Protein AF-A0A6M1YKE7-F1 (afdb_monomer_lite)

Radius of gyration: 36.17 Å; chains: 1; bounding box: 108×50×126 Å

pLDDT: mean 71.62, std 18.57, range [27.73, 94.06]

Foldseek 3Di:
DVVVVVVVVVVVVVVVVVVVVVVVVCVVVVPPDPPPPPDDDDDDDDDDDDDDDDPPPPCPPQPPPPQDPVLVVVQKAKAWLDFDPPDPDPDTWIWIDGNPDPDIDIADAPDKWAWDADPVRGIDTDPDHDQWIWGWDDPDPFKIKIKIWGQCVVGDPDDDTDIDIDIDGHHYAADPPCLVVDLQSVQVQPKAKAQWPPVCVVVVDVPNDDTFTWIQGPNDTDTHDAFFKWWCDPSDTDGDDPPDDRLQTKMKHFHDDDVFWTKIWIAGNVSHIHIHIHTHPPPPPPPPVVVVVVVVVPDPDDD

Structure (mmCIF, N/CA/C/O backbone):
data_AF-A0A6M1YKE7-F1
#
_entry.id   AF-A0A6M1YKE7-F1
#
loop_
_atom_site.group_PDB
_atom_site.id
_atom_site.type_symbol
_atom_site.label_atom_id
_atom_site.label_alt_id
_atom_site.label_comp_id
_atom_site.label_asym_id
_atom_site.label_entity_id
_atom_site.label_seq_id
_atom_site.pdbx_PDB_ins_code
_atom_site.Cartn_x
_atom_site.Cartn_y
_atom_site.Cartn_z
_atom_site.occupancy
_atom_site.B_iso_or_equiv
_atom_site.auth_seq_id
_atom_site.auth_comp_id
_atom_site.auth_asym_id
_atom_site.auth_atom_id
_atom_site.pdbx_PDB_model_num
ATOM 1 N N . MET A 1 1 ? 64.152 24.573 6.117 1.00 56.69 1 MET A N 1
ATOM 2 C CA . MET A 1 1 ? 63.820 25.356 4.898 1.00 56.69 1 MET A CA 1
ATOM 3 C C . MET A 1 1 ? 64.249 24.721 3.563 1.00 56.69 1 MET A C 1
ATOM 5 O O . MET A 1 1 ? 63.628 25.035 2.557 1.00 56.69 1 MET A O 1
ATOM 9 N N . ILE A 1 2 ? 65.270 23.847 3.495 1.00 55.25 2 ILE A N 1
ATOM 10 C CA . ILE A 1 2 ? 65.714 23.224 2.219 1.00 55.25 2 ILE A CA 1
ATOM 11 C C . ILE A 1 2 ? 64.831 22.024 1.804 1.00 55.25 2 ILE A C 1
ATOM 13 O O . ILE A 1 2 ? 64.591 21.825 0.616 1.00 55.25 2 ILE A O 1
ATOM 17 N N . GLN A 1 3 ? 64.275 21.273 2.764 1.00 60.84 3 GLN A N 1
ATOM 18 C CA . GLN A 1 3 ? 63.454 20.082 2.492 1.00 60.84 3 GLN A CA 1
ATOM 19 C C . GLN A 1 3 ? 62.072 20.385 1.881 1.00 60.84 3 GLN A C 1
ATOM 21 O O . GLN A 1 3 ? 61.670 19.690 0.954 1.00 60.84 3 GLN A O 1
ATOM 26 N N . GLU A 1 4 ? 61.375 21.448 2.300 1.00 63.03 4 GLU A N 1
ATOM 27 C CA . GLU A 1 4 ? 60.059 21.810 1.731 1.00 63.03 4 GLU A CA 1
ATOM 28 C C . GLU A 1 4 ? 60.146 22.253 0.265 1.00 63.03 4 GLU A C 1
ATOM 30 O O . GLU A 1 4 ? 59.295 21.903 -0.549 1.00 63.03 4 GLU A O 1
ATOM 35 N N . LYS A 1 5 ? 61.214 22.970 -0.115 1.00 69.06 5 LYS A N 1
ATOM 36 C CA . LYS A 1 5 ? 61.441 23.357 -1.518 1.00 69.06 5 LYS A CA 1
ATOM 37 C C . LYS A 1 5 ? 61.732 22.150 -2.409 1.00 69.06 5 LYS A C 1
ATOM 39 O O . LYS A 1 5 ? 61.364 22.165 -3.582 1.00 69.06 5 LYS A O 1
ATOM 44 N N . LEU A 1 6 ? 62.390 21.122 -1.869 1.00 73.62 6 LEU A N 1
ATOM 45 C CA . LEU A 1 6 ? 62.648 19.881 -2.594 1.00 73.62 6 LEU A CA 1
ATOM 46 C C . LEU A 1 6 ? 61.356 19.068 -2.761 1.00 73.62 6 LEU A C 1
ATOM 48 O O . LEU A 1 6 ? 61.072 18.595 -3.858 1.00 73.62 6 LEU A O 1
ATOM 52 N N . LEU A 1 7 ? 60.542 18.987 -1.703 1.00 75.19 7 LEU A N 1
ATOM 53 C CA . LEU A 1 7 ? 59.265 18.275 -1.710 1.00 75.19 7 LEU A CA 1
ATOM 54 C C . LEU A 1 7 ? 58.262 18.909 -2.684 1.00 75.19 7 LEU A C 1
ATOM 56 O O . LEU A 1 7 ? 57.664 18.199 -3.487 1.00 75.19 7 LEU A O 1
ATOM 60 N N . ASN A 1 8 ? 58.162 20.243 -2.703 1.00 78.19 8 ASN A N 1
ATOM 61 C CA . ASN A 1 8 ? 57.318 20.946 -3.671 1.00 78.19 8 ASN A CA 1
ATOM 62 C C . ASN A 1 8 ? 57.793 20.740 -5.111 1.00 78.19 8 ASN A C 1
ATOM 64 O O . ASN A 1 8 ? 56.965 20.577 -5.999 1.00 78.19 8 ASN A O 1
ATOM 68 N N . LYS A 1 9 ? 59.108 20.689 -5.366 1.00 82.50 9 LYS A N 1
ATOM 69 C CA . LYS A 1 9 ? 59.612 20.363 -6.709 1.00 82.50 9 LYS A CA 1
ATOM 70 C C . LYS A 1 9 ? 59.211 18.950 -7.126 1.00 82.50 9 LYS A C 1
ATOM 72 O O . LYS A 1 9 ? 58.693 18.785 -8.224 1.00 82.50 9 LYS A O 1
ATOM 77 N N . ILE A 1 10 ? 59.400 17.959 -6.254 1.00 83.25 10 ILE A N 1
ATOM 78 C CA . ILE A 1 10 ? 59.019 16.562 -6.522 1.00 83.25 10 ILE A CA 1
ATOM 79 C C . ILE A 1 10 ? 57.515 16.456 -6.794 1.00 83.25 10 ILE A C 1
ATOM 81 O O . ILE A 1 10 ? 57.115 15.811 -7.761 1.00 83.25 10 ILE A O 1
ATOM 85 N N . PHE A 1 11 ? 56.689 17.139 -6.001 1.00 83.50 11 PHE A N 1
ATOM 86 C CA . PHE A 1 11 ? 55.239 17.136 -6.175 1.00 83.50 11 PHE A CA 1
ATOM 87 C C . PHE A 1 11 ? 54.809 17.788 -7.497 1.00 83.50 11 PHE A C 1
ATOM 89 O O . PHE A 1 11 ? 53.976 17.239 -8.217 1.00 83.50 11 PHE A O 1
ATOM 96 N N . THR A 1 12 ? 55.441 18.899 -7.887 1.00 84.75 12 THR A N 1
ATOM 97 C CA . THR A 1 12 ? 55.195 19.536 -9.189 1.00 84.75 12 THR A CA 1
ATOM 98 C C . THR A 1 12 ? 55.599 18.629 -10.352 1.00 84.75 12 THR A C 1
ATOM 100 O O . THR A 1 12 ? 54.848 18.516 -11.319 1.00 84.75 12 THR A O 1
ATOM 103 N N . TYR A 1 13 ? 56.740 17.934 -10.264 1.00 88.31 13 TYR A N 1
ATOM 104 C CA . TYR A 1 13 ? 57.141 16.961 -11.288 1.00 88.31 13 TYR A CA 1
ATOM 105 C C . TYR A 1 13 ? 56.189 15.764 -11.357 1.00 88.31 13 TYR A C 1
ATOM 107 O O . TYR A 1 13 ? 55.910 15.278 -12.450 1.00 88.31 13 TYR A O 1
ATOM 115 N N . PHE A 1 14 ? 55.651 15.319 -10.220 1.00 86.38 14 PHE A N 1
ATOM 116 C CA . PHE A 1 14 ? 54.677 14.232 -10.167 1.00 86.38 14 PHE A CA 1
ATOM 117 C C . PHE A 1 14 ? 53.348 14.613 -10.835 1.00 86.38 14 PHE A C 1
ATOM 119 O O . PHE A 1 14 ? 52.818 13.842 -11.635 1.00 86.38 14 PHE A O 1
ATOM 126 N N . ILE A 1 15 ? 52.842 15.825 -10.582 1.00 87.44 15 ILE A N 1
ATOM 127 C CA . ILE A 1 15 ? 51.645 16.342 -11.263 1.00 87.44 15 ILE A CA 1
ATOM 128 C C . ILE A 1 15 ? 51.901 16.475 -12.767 1.00 87.44 15 ILE A C 1
ATOM 130 O O . ILE A 1 15 ? 51.069 16.057 -13.571 1.00 87.44 15 ILE A O 1
ATOM 134 N N . LEU A 1 16 ? 53.060 17.011 -13.160 1.00 89.38 16 LEU A N 1
ATOM 135 C CA . LEU A 1 16 ? 53.417 17.160 -14.570 1.00 89.38 16 LEU A CA 1
ATOM 136 C C . LEU A 1 16 ? 53.479 15.797 -15.278 1.00 89.38 16 LEU A C 1
ATOM 138 O O . LEU A 1 16 ? 52.946 15.649 -16.375 1.00 89.38 16 LEU A O 1
ATOM 142 N N . LEU A 1 17 ? 54.065 14.787 -14.628 1.00 89.00 17 LEU A N 1
ATOM 143 C CA . LEU A 1 17 ? 54.113 13.414 -15.131 1.00 89.00 17 LEU A CA 1
ATOM 144 C C . LEU A 1 17 ? 52.702 12.844 -15.334 1.00 89.00 17 LEU A C 1
ATOM 146 O O . LEU A 1 17 ? 52.436 12.248 -16.374 1.00 89.00 17 LEU A O 1
ATOM 150 N N . LEU A 1 18 ? 51.794 13.059 -14.378 1.00 86.44 18 LEU A N 1
ATOM 151 C CA . LEU A 1 18 ? 50.400 12.609 -14.454 1.00 86.44 18 LEU A CA 1
ATOM 152 C C . LEU A 1 18 ? 49.640 13.248 -15.621 1.00 86.44 18 LEU A C 1
ATOM 154 O O . LEU A 1 18 ? 48.911 12.552 -16.326 1.00 86.44 18 LEU A O 1
ATOM 158 N N . VAL A 1 19 ? 49.839 14.548 -15.855 1.00 86.94 19 VAL A N 1
ATOM 159 C CA . VAL A 1 19 ? 49.230 15.270 -16.986 1.00 86.94 19 VAL A CA 1
ATOM 160 C C . VAL A 1 19 ? 49.791 14.778 -18.322 1.00 86.94 19 VAL A C 1
ATOM 162 O O . VAL A 1 19 ? 49.044 14.600 -19.282 1.00 86.94 19 VAL A O 1
ATOM 165 N N . VAL A 1 20 ? 51.095 14.505 -18.394 1.00 86.88 20 VAL A N 1
ATOM 166 C CA . VAL A 1 20 ? 51.706 13.944 -19.607 1.00 86.88 20 VAL A CA 1
ATOM 167 C C . VAL A 1 20 ? 51.197 12.525 -19.861 1.00 86.88 20 VAL A C 1
ATOM 169 O O . VAL A 1 20 ? 50.850 12.209 -20.997 1.00 86.88 20 VAL A O 1
ATOM 172 N N . LEU A 1 21 ? 51.088 11.686 -18.825 1.00 85.06 21 LEU A N 1
ATOM 173 C CA . LEU A 1 21 ? 50.558 10.327 -18.958 1.00 85.06 21 LEU A CA 1
ATOM 174 C C . LEU A 1 21 ? 49.096 10.331 -19.417 1.00 85.06 21 LEU A C 1
ATOM 176 O O . LEU A 1 21 ? 48.738 9.551 -20.298 1.00 85.06 21 LEU A O 1
ATOM 180 N N . SER A 1 22 ? 48.258 11.210 -18.859 1.00 79.25 22 SER A N 1
ATOM 181 C CA . SER A 1 22 ? 46.846 11.299 -19.244 1.00 79.25 22 SER A CA 1
ATOM 182 C C . SER A 1 22 ? 46.679 11.781 -20.687 1.00 79.25 22 SER A C 1
ATOM 184 O O . SER A 1 22 ? 45.868 11.216 -21.423 1.00 79.25 22 SER A O 1
ATOM 186 N N . ALA A 1 23 ? 47.502 12.734 -21.137 1.00 79.19 23 ALA A N 1
ATOM 187 C CA . ALA A 1 23 ? 47.535 13.173 -22.530 1.00 79.19 23 ALA A CA 1
ATOM 188 C C . ALA A 1 23 ? 47.992 12.053 -23.483 1.00 79.19 23 ALA A C 1
ATOM 190 O O . ALA A 1 23 ? 47.435 11.900 -24.570 1.00 79.19 23 ALA A O 1
ATOM 191 N N . LEU A 1 24 ? 48.965 11.233 -23.071 1.00 82.44 24 LEU A N 1
ATOM 192 C CA . LEU A 1 24 ? 49.461 10.098 -23.856 1.00 82.44 24 LEU A CA 1
ATOM 193 C C . LEU A 1 24 ? 48.407 8.991 -23.979 1.00 82.44 24 LEU A C 1
ATOM 195 O O . LEU A 1 24 ? 48.185 8.474 -25.074 1.00 82.44 24 LEU A O 1
ATOM 199 N N . ILE A 1 25 ? 47.709 8.681 -22.883 1.00 78.81 25 ILE A N 1
ATOM 200 C CA . ILE A 1 25 ? 46.577 7.745 -22.868 1.00 78.81 25 ILE A CA 1
ATOM 201 C C . ILE A 1 25 ? 45.465 8.272 -23.780 1.00 78.81 25 ILE A C 1
ATOM 203 O O . ILE A 1 25 ? 44.997 7.538 -24.649 1.00 78.81 25 ILE A O 1
ATOM 207 N N . PHE A 1 26 ? 45.102 9.553 -23.670 1.00 75.75 26 PHE A N 1
ATOM 208 C CA . PHE A 1 26 ? 44.121 10.163 -24.566 1.00 75.75 26 PHE A CA 1
ATOM 209 C C . PHE A 1 26 ? 44.550 10.046 -26.033 1.00 75.75 26 PHE A C 1
ATOM 211 O O . PHE A 1 26 ? 43.743 9.652 -26.861 1.00 75.75 26 PHE A O 1
ATOM 218 N N . PHE A 1 27 ? 45.820 10.279 -26.372 1.00 72.62 27 PHE A N 1
ATOM 219 C CA . PHE A 1 27 ? 46.295 10.174 -27.758 1.00 72.62 27 PHE A CA 1
ATOM 220 C C . PHE A 1 27 ? 46.315 8.734 -28.298 1.00 72.62 27 PHE A C 1
ATOM 222 O O . PHE A 1 27 ? 46.117 8.520 -29.495 1.00 72.62 27 PHE A O 1
ATOM 229 N N . ILE A 1 28 ? 46.548 7.740 -27.437 1.00 71.19 28 ILE A N 1
ATOM 230 C CA . ILE A 1 28 ? 46.497 6.319 -27.810 1.00 71.19 28 ILE A CA 1
ATOM 231 C C . ILE A 1 28 ? 45.046 5.884 -28.055 1.00 71.19 28 ILE A C 1
ATOM 233 O O . ILE A 1 28 ? 44.773 5.240 -29.068 1.00 71.19 28 ILE A O 1
ATOM 237 N N . PHE A 1 29 ? 44.118 6.269 -27.176 1.00 62.38 29 PHE A N 1
ATOM 238 C CA . PHE A 1 29 ? 42.711 5.860 -27.261 1.00 62.38 29 PHE A CA 1
ATOM 239 C C . PHE A 1 29 ? 41.853 6.742 -28.181 1.00 62.38 29 PHE A C 1
ATOM 241 O O . PHE A 1 29 ? 40.817 6.287 -28.656 1.00 62.38 29 PHE A O 1
ATOM 248 N N . ALA A 1 30 ? 42.285 7.969 -28.487 1.00 58.78 30 ALA A N 1
ATOM 249 C CA . ALA A 1 30 ? 41.604 8.874 -29.415 1.00 58.78 30 ALA A CA 1
ATOM 250 C C . ALA A 1 30 ? 42.042 8.693 -30.876 1.00 58.78 30 ALA A C 1
ATOM 252 O O . ALA A 1 30 ? 41.572 9.429 -31.745 1.00 58.78 30 ALA A O 1
ATOM 253 N N . ARG A 1 31 ? 42.927 7.732 -31.193 1.00 51.66 31 ARG A N 1
ATOM 254 C CA . ARG A 1 31 ? 43.189 7.402 -32.599 1.00 51.66 31 ARG A CA 1
ATOM 255 C C . ARG A 1 31 ? 41.914 6.813 -33.208 1.00 51.66 31 ARG A C 1
ATOM 257 O O . ARG A 1 31 ? 41.490 5.744 -32.769 1.00 51.66 31 ARG A O 1
ATOM 264 N N . PRO A 1 32 ? 41.322 7.446 -34.238 1.00 46.56 32 PRO A N 1
ATOM 265 C CA . PRO A 1 32 ? 40.222 6.835 -34.959 1.00 46.56 32 PRO A CA 1
ATOM 266 C C . PRO A 1 32 ? 40.734 5.526 -35.557 1.00 46.56 32 PRO A C 1
ATOM 268 O O . PRO A 1 32 ? 41.771 5.502 -36.232 1.00 46.56 32 PRO A O 1
ATOM 271 N N . ALA A 1 33 ? 40.028 4.430 -35.281 1.00 45.03 33 ALA A N 1
ATOM 272 C CA . ALA A 1 33 ? 40.237 3.182 -35.991 1.00 45.03 33 ALA A CA 1
ATOM 273 C C . ALA A 1 33 ? 40.209 3.507 -37.489 1.00 45.03 33 ALA A C 1
ATOM 275 O O . ALA A 1 33 ? 39.224 4.047 -37.994 1.00 45.03 33 ALA A O 1
ATOM 276 N N . LYS A 1 34 ? 41.329 3.262 -38.180 1.00 37.97 34 LYS A N 1
ATOM 277 C CA . LYS A 1 34 ? 41.426 3.420 -39.630 1.00 37.97 34 LYS A CA 1
ATOM 278 C C . LYS A 1 34 ? 40.285 2.617 -40.250 1.00 37.97 34 LYS A C 1
ATOM 280 O O . LYS A 1 34 ? 40.348 1.391 -40.278 1.00 37.97 34 LYS A O 1
ATOM 285 N N . LEU A 1 35 ? 39.263 3.305 -40.754 1.00 37.72 35 LEU A N 1
ATOM 286 C CA . LEU A 1 35 ? 38.381 2.747 -41.766 1.00 37.72 35 LEU A CA 1
ATOM 287 C C . LEU A 1 35 ? 39.290 2.374 -42.931 1.00 37.72 35 LEU A C 1
ATOM 289 O O . LEU A 1 35 ? 39.840 3.240 -43.611 1.00 37.72 35 LEU A O 1
ATOM 293 N N . VAL A 1 36 ? 39.515 1.073 -43.089 1.00 31.75 36 VAL A N 1
ATOM 294 C CA . VAL A 1 36 ? 40.125 0.506 -44.283 1.00 31.75 36 VAL A CA 1
ATOM 295 C C . VAL A 1 36 ? 39.219 0.916 -45.435 1.00 31.75 36 VAL A C 1
ATOM 297 O O . VAL A 1 36 ? 38.118 0.391 -45.597 1.00 31.75 36 VAL A O 1
ATOM 300 N N . SER A 1 37 ? 39.654 1.910 -46.202 1.00 32.38 37 SER A N 1
ATOM 301 C CA . SER A 1 37 ? 39.082 2.206 -47.500 1.00 32.38 37 SER A CA 1
ATOM 302 C C . SER A 1 37 ? 39.336 0.988 -48.382 1.00 32.38 37 SER A C 1
ATOM 304 O O . SER A 1 37 ? 40.444 0.762 -48.864 1.00 32.38 37 SER A O 1
ATOM 306 N N . ALA A 1 38 ? 38.307 0.161 -48.558 1.00 29.84 38 ALA A N 1
ATOM 307 C CA . ALA A 1 38 ? 38.307 -0.848 -49.600 1.00 29.84 38 ALA A CA 1
ATOM 308 C C . ALA A 1 38 ? 38.370 -0.115 -50.947 1.00 29.84 38 ALA A C 1
ATOM 310 O O . ALA A 1 38 ? 37.441 0.588 -51.349 1.00 29.84 38 ALA A O 1
ATOM 311 N N . SER A 1 39 ? 39.518 -0.227 -51.602 1.00 29.47 39 SER A N 1
ATOM 312 C CA . SER A 1 39 ? 39.754 0.225 -52.961 1.00 29.47 39 SER A CA 1
ATOM 313 C C . SER A 1 39 ? 38.856 -0.550 -53.927 1.00 29.47 39 SER A C 1
ATOM 315 O O . SER A 1 39 ? 38.834 -1.779 -53.946 1.00 29.47 39 SER A O 1
ATOM 317 N N . TYR A 1 40 ? 38.117 0.175 -54.766 1.00 29.30 40 TYR A N 1
ATOM 318 C CA . TYR A 1 40 ? 37.448 -0.416 -55.919 1.00 29.30 40 TYR A CA 1
ATOM 319 C C . TYR A 1 40 ? 38.506 -0.801 -56.956 1.00 29.30 40 TYR A C 1
ATOM 321 O O . TYR A 1 40 ? 39.077 0.059 -57.627 1.00 29.30 40 TYR A O 1
ATOM 329 N N . ILE A 1 41 ? 38.758 -2.102 -57.100 1.00 30.19 41 ILE A N 1
ATOM 330 C CA . ILE A 1 41 ? 39.458 -2.656 -58.259 1.00 30.19 41 ILE A CA 1
ATOM 331 C C . ILE A 1 41 ? 38.416 -2.923 -59.350 1.00 30.19 41 ILE A C 1
ATOM 333 O O . ILE A 1 41 ? 37.391 -3.566 -59.123 1.00 30.19 41 ILE A O 1
ATOM 337 N N . LYS A 1 42 ? 38.684 -2.373 -60.539 1.00 32.53 42 LYS A N 1
ATOM 338 C CA . LYS A 1 42 ? 37.900 -2.538 -61.767 1.00 32.53 42 LYS A CA 1
ATOM 339 C C . LYS A 1 42 ? 37.671 -4.016 -62.101 1.00 32.53 42 LYS A C 1
ATOM 341 O O . LYS A 1 42 ? 38.600 -4.817 -62.077 1.00 32.53 42 LYS A O 1
ATOM 346 N N . ARG A 1 43 ? 36.435 -4.319 -62.514 1.00 32.09 43 ARG A N 1
ATOM 347 C CA . ARG A 1 43 ? 36.035 -5.546 -63.220 1.00 32.09 43 ARG A CA 1
ATOM 348 C C . ARG A 1 43 ? 36.965 -5.816 -64.410 1.00 32.09 43 ARG A C 1
ATOM 350 O O . ARG A 1 43 ? 37.047 -4.994 -65.319 1.00 32.09 43 ARG A O 1
ATOM 357 N N . GLY A 1 44 ? 37.575 -6.995 -64.400 1.00 31.23 44 GLY A N 1
ATOM 358 C CA . GLY A 1 44 ? 38.099 -7.726 -65.551 1.00 31.23 44 GLY A CA 1
ATOM 359 C C . GLY A 1 44 ? 37.553 -9.157 -65.490 1.00 31.23 44 GLY A C 1
ATOM 360 O O . GLY A 1 44 ? 37.186 -9.639 -64.423 1.00 31.23 44 GLY A O 1
ATOM 361 N N . GLU A 1 45 ? 37.389 -9.775 -66.647 1.00 31.75 45 GLU A N 1
ATOM 362 C CA . GLU A 1 45 ? 36.415 -10.822 -66.962 1.00 31.75 45 GLU A CA 1
ATOM 363 C C . GLU A 1 45 ? 36.677 -12.238 -66.403 1.00 31.75 45 GLU A C 1
ATOM 365 O O . GLU A 1 45 ? 37.808 -12.649 -66.177 1.00 31.75 45 GLU A O 1
ATOM 370 N N . LYS A 1 46 ? 35.562 -12.983 -66.289 1.00 34.97 46 LYS A N 1
ATOM 371 C CA . LYS A 1 46 ? 35.346 -14.442 -66.425 1.00 34.97 46 LYS A CA 1
ATOM 372 C C . LYS A 1 46 ? 36.357 -15.435 -65.820 1.00 34.97 46 LYS A C 1
ATOM 374 O O . LYS A 1 46 ? 37.416 -15.692 -66.381 1.00 34.97 46 LYS A O 1
ATOM 379 N N . LYS A 1 47 ? 35.842 -16.242 -64.883 1.00 27.73 47 LYS A N 1
ATOM 380 C CA . LYS A 1 47 ? 35.728 -17.707 -65.049 1.00 27.73 47 LYS A CA 1
ATOM 381 C C . LYS A 1 47 ? 34.651 -18.267 -64.117 1.00 27.73 47 LYS A C 1
ATOM 383 O O . LYS A 1 47 ? 34.682 -18.021 -62.917 1.00 27.73 47 LYS A O 1
ATOM 388 N N . GLU A 1 48 ? 33.700 -18.995 -64.698 1.00 34.94 48 GLU A N 1
ATOM 389 C CA . GLU A 1 48 ? 32.775 -19.865 -63.976 1.00 34.94 48 GLU A CA 1
ATOM 390 C C . GLU A 1 48 ? 33.567 -20.942 -63.234 1.00 34.94 48 GLU A C 1
ATOM 392 O O . GLU A 1 48 ? 34.307 -21.711 -63.845 1.00 34.94 48 GLU A O 1
ATOM 397 N N . VAL A 1 49 ? 33.371 -21.013 -61.921 1.00 28.69 49 VAL A N 1
ATOM 398 C CA . VAL A 1 49 ? 33.467 -22.262 -61.174 1.00 28.69 49 VAL A CA 1
ATOM 399 C C . VAL A 1 49 ? 32.220 -22.315 -60.307 1.00 28.69 49 VAL A C 1
ATOM 401 O O . VAL A 1 49 ? 32.036 -21.508 -59.397 1.00 28.69 49 VAL A O 1
ATOM 404 N N . SER A 1 50 ? 31.334 -23.237 -60.660 1.00 38.72 50 SER A N 1
ATOM 405 C CA . SER A 1 50 ? 30.167 -23.620 -59.883 1.00 38.72 50 SER A CA 1
ATOM 406 C C . SER A 1 50 ? 30.606 -24.123 -58.508 1.00 38.72 50 SER A C 1
ATOM 408 O O . SER A 1 50 ? 31.149 -25.220 -58.385 1.00 38.72 50 SER A O 1
ATOM 410 N N . LEU A 1 51 ? 30.340 -23.329 -57.479 1.00 29.67 51 LEU A N 1
ATOM 411 C CA . LEU A 1 51 ? 30.166 -23.801 -56.110 1.00 29.67 51 LEU A CA 1
ATOM 412 C C . LEU A 1 51 ? 28.784 -23.336 -55.667 1.00 29.67 51 LEU A C 1
ATOM 414 O O . LEU A 1 51 ? 28.601 -22.377 -54.924 1.00 29.67 51 LEU A O 1
ATOM 418 N N . ASP A 1 52 ? 27.800 -24.027 -56.235 1.00 35.56 52 ASP A N 1
ATOM 419 C CA . ASP A 1 52 ? 26.556 -24.298 -55.538 1.00 35.56 52 ASP A CA 1
ATOM 420 C C . ASP A 1 52 ? 26.927 -24.980 -54.207 1.00 35.56 52 ASP A C 1
ATOM 422 O O . ASP A 1 52 ? 27.873 -25.768 -54.178 1.00 35.56 52 ASP A O 1
ATOM 426 N N . ILE A 1 53 ? 26.180 -24.696 -53.138 1.00 38.53 53 ILE A N 1
ATOM 427 C CA . ILE A 1 53 ? 26.377 -25.121 -51.732 1.00 38.53 53 ILE A CA 1
ATOM 428 C C . ILE A 1 53 ? 26.980 -24.008 -50.836 1.00 38.53 53 ILE A C 1
ATOM 430 O O . ILE A 1 53 ? 28.176 -23.743 -50.795 1.00 38.53 53 ILE A O 1
ATOM 434 N N . VAL A 1 54 ? 26.079 -23.426 -50.030 1.00 32.31 54 VAL A N 1
ATOM 435 C CA . VAL A 1 54 ? 26.264 -22.480 -48.903 1.00 32.31 54 VAL A CA 1
ATOM 436 C C . VAL A 1 54 ? 26.336 -20.978 -49.222 1.00 32.31 54 VAL A C 1
ATOM 438 O O . VAL A 1 54 ? 27.124 -20.233 -48.653 1.00 32.31 54 VAL A O 1
ATOM 441 N N . SER A 1 55 ? 25.386 -20.476 -50.011 1.00 30.86 55 SER A N 1
ATOM 442 C CA . SER A 1 55 ? 24.892 -19.097 -49.855 1.00 30.86 55 SER A CA 1
ATOM 443 C C . SER A 1 55 ? 23.403 -19.084 -49.504 1.00 30.86 55 SER A C 1
ATOM 445 O O . SER A 1 55 ? 22.617 -18.281 -49.999 1.00 30.86 55 SER A O 1
ATOM 447 N N . LYS A 1 56 ? 23.005 -19.920 -48.533 1.00 32.84 56 LYS A N 1
ATOM 448 C CA . LYS A 1 56 ? 21.942 -19.492 -47.616 1.00 32.84 56 LYS A CA 1
ATOM 449 C C . LYS A 1 56 ? 22.527 -18.339 -46.810 1.00 32.84 56 LYS A C 1
ATOM 451 O O . LYS A 1 56 ? 22.998 -18.520 -45.691 1.00 32.84 56 LYS A O 1
ATOM 456 N N . ALA A 1 57 ? 22.536 -17.155 -47.417 1.00 35.19 57 ALA A N 1
ATOM 457 C CA . ALA A 1 57 ? 22.452 -15.930 -46.663 1.00 35.19 57 ALA A CA 1
ATOM 458 C C . ALA A 1 57 ? 21.271 -16.146 -45.715 1.00 35.19 57 ALA A C 1
ATOM 460 O O . ALA A 1 57 ? 20.117 -16.203 -46.140 1.00 35.19 57 ALA A O 1
ATOM 461 N N . LEU A 1 58 ? 21.580 -16.375 -44.439 1.00 34.81 58 LEU A N 1
ATOM 462 C CA . LEU A 1 58 ? 20.674 -16.064 -43.353 1.00 34.81 58 LEU A CA 1
ATOM 463 C C . LEU A 1 58 ? 20.439 -14.561 -43.486 1.00 34.81 58 LEU A C 1
ATOM 465 O O . LEU A 1 58 ? 21.103 -13.750 -42.847 1.00 34.81 58 LEU A O 1
ATOM 469 N N . PHE A 1 59 ? 19.535 -14.192 -44.393 1.00 33.69 59 PHE A N 1
ATOM 470 C CA . PHE A 1 59 ? 18.765 -12.981 -44.265 1.00 33.69 59 PHE A CA 1
ATOM 471 C C . PHE A 1 59 ? 18.016 -13.177 -42.951 1.00 33.69 59 PHE A C 1
ATOM 473 O O . PHE A 1 59 ? 16.922 -13.731 -42.911 1.00 33.69 59 PHE A O 1
ATOM 480 N N . LEU A 1 60 ? 18.676 -12.816 -41.849 1.00 37.41 60 LEU A N 1
ATOM 481 C CA . LEU A 1 60 ? 17.976 -12.323 -40.685 1.00 37.41 60 LEU A CA 1
ATOM 482 C C . LEU A 1 60 ? 17.102 -11.220 -41.264 1.00 37.41 60 LEU A C 1
ATOM 484 O O . LEU A 1 60 ? 17.625 -10.197 -41.714 1.00 37.41 60 LEU A O 1
ATOM 488 N N . GLU A 1 61 ? 15.805 -11.499 -41.402 1.00 34.56 61 GLU A N 1
ATOM 489 C CA . GLU A 1 61 ? 14.851 -10.463 -41.754 1.00 34.56 61 GLU A CA 1
ATOM 490 C C . GLU A 1 61 ? 15.172 -9.269 -40.853 1.00 34.56 61 GLU A C 1
ATOM 492 O O . GLU A 1 61 ? 15.353 -9.468 -39.644 1.00 34.56 61 GLU A O 1
ATOM 497 N N . PRO A 1 62 ? 15.345 -8.056 -41.411 1.00 40.94 62 PRO A N 1
ATOM 498 C CA . PRO A 1 62 ? 15.567 -6.885 -40.584 1.00 40.94 62 PRO A CA 1
ATOM 499 C C . PRO A 1 62 ? 14.444 -6.873 -39.559 1.00 40.94 62 PRO A C 1
ATOM 501 O O . PRO A 1 62 ? 13.273 -6.890 -39.941 1.00 40.94 62 PRO A O 1
ATOM 504 N N . PHE A 1 63 ? 14.809 -6.943 -38.278 1.00 41.12 63 PHE A N 1
ATOM 505 C CA . PHE A 1 63 ? 13.857 -6.980 -37.183 1.00 41.12 63 PHE A CA 1
ATOM 506 C C . PHE A 1 63 ? 12.944 -5.760 -37.321 1.00 41.12 63 PHE A C 1
ATOM 508 O O . PHE A 1 63 ? 13.329 -4.628 -37.026 1.00 41.12 63 PHE A O 1
ATOM 515 N N . LYS A 1 64 ? 11.741 -5.980 -37.856 1.00 42.16 64 LYS A N 1
ATOM 516 C CA . LYS A 1 64 ? 10.706 -4.962 -37.923 1.00 42.16 64 LYS A CA 1
ATOM 517 C C . LYS A 1 64 ? 10.115 -4.906 -36.534 1.00 42.16 64 LYS A C 1
ATOM 519 O O . LYS A 1 64 ? 9.321 -5.762 -36.156 1.00 42.16 64 LYS A O 1
ATOM 524 N N . PHE A 1 65 ? 10.529 -3.906 -35.770 1.00 52.12 65 PHE A N 1
ATOM 525 C CA . PHE A 1 65 ? 9.847 -3.566 -34.535 1.00 52.12 65 PHE A CA 1
ATOM 526 C C . PHE A 1 65 ? 8.491 -2.932 -34.882 1.00 52.12 65 PHE A C 1
ATOM 528 O O . PHE A 1 65 ? 8.328 -1.715 -34.849 1.00 52.12 65 PHE A O 1
ATOM 535 N N . ASP A 1 66 ? 7.539 -3.768 -35.298 1.00 56.03 66 ASP A N 1
ATOM 536 C CA . ASP A 1 66 ? 6.162 -3.392 -35.633 1.00 56.03 66 ASP A CA 1
ATOM 537 C C . ASP A 1 66 ? 5.274 -3.504 -34.389 1.00 56.03 66 ASP A C 1
ATOM 539 O O . ASP A 1 66 ? 4.257 -4.195 -34.352 1.00 56.03 66 ASP A O 1
ATOM 543 N N . VAL A 1 67 ? 5.729 -2.887 -33.297 1.00 63.47 67 VAL A N 1
ATOM 544 C CA . VAL A 1 67 ? 4.959 -2.842 -32.060 1.00 63.47 67 VAL A CA 1
ATOM 545 C C . VAL A 1 67 ? 4.152 -1.555 -32.041 1.00 63.47 67 VAL A C 1
ATOM 547 O O . VAL A 1 67 ? 4.703 -0.454 -31.961 1.00 63.47 67 VAL A O 1
ATOM 550 N N . SER A 1 68 ? 2.827 -1.689 -32.089 1.00 71.62 68 SER A N 1
ATOM 551 C CA . SER A 1 68 ? 1.939 -0.533 -32.021 1.00 71.62 68 SER A CA 1
ATOM 552 C C . SER A 1 68 ? 2.008 0.133 -30.638 1.00 71.62 68 SER A C 1
ATOM 554 O O . SER A 1 68 ? 2.034 -0.538 -29.602 1.00 71.62 68 SER A O 1
ATOM 556 N N . MET A 1 69 ? 1.989 1.470 -30.599 1.00 72.50 69 MET A N 1
ATOM 557 C CA . MET A 1 69 ? 1.942 2.208 -29.327 1.00 72.50 69 MET A CA 1
ATOM 558 C C . MET A 1 69 ? 0.699 1.917 -28.500 1.00 72.50 69 MET A C 1
ATOM 560 O O . MET A 1 69 ? 0.770 1.928 -27.274 1.00 72.50 69 MET A O 1
ATOM 564 N N . ASN A 1 70 ? -0.414 1.606 -29.159 1.00 75.62 70 ASN A N 1
ATOM 565 C CA . ASN A 1 70 ? -1.641 1.233 -28.469 1.00 75.62 70 ASN A CA 1
ATOM 566 C C . ASN A 1 70 ? -1.473 -0.110 -27.747 1.00 75.62 70 ASN A C 1
ATOM 568 O O . ASN A 1 70 ? -1.865 -0.220 -26.594 1.00 75.62 70 ASN A O 1
ATOM 572 N N . SER A 1 71 ? -0.783 -1.080 -28.358 1.00 79.62 71 SER A N 1
ATOM 573 C CA . SER A 1 71 ? -0.501 -2.380 -27.732 1.00 79.62 71 SER A CA 1
ATOM 574 C C . SER A 1 71 ? 0.316 -2.241 -26.445 1.00 79.62 71 SER A C 1
ATOM 576 O O . SER A 1 71 ? -0.022 -2.858 -25.442 1.00 79.62 71 SER A O 1
ATOM 578 N N . ILE A 1 72 ? 1.354 -1.396 -26.440 1.00 80.62 72 ILE A N 1
ATOM 579 C CA . ILE A 1 72 ? 2.157 -1.150 -25.228 1.00 80.62 72 ILE A CA 1
ATOM 580 C C . ILE A 1 72 ? 1.334 -0.397 -24.177 1.00 80.62 72 ILE A C 1
ATOM 582 O O . ILE A 1 72 ? 1.346 -0.762 -23.002 1.00 80.62 72 ILE A O 1
ATOM 586 N N . LYS A 1 73 ? 0.593 0.638 -24.591 1.00 84.12 73 LYS A N 1
ATOM 587 C CA . LYS A 1 73 ? -0.262 1.422 -23.693 1.00 84.12 73 LYS A CA 1
ATOM 588 C C . LYS A 1 73 ? -1.301 0.556 -22.985 1.00 84.12 73 LYS A C 1
ATOM 590 O O . LYS A 1 73 ? -1.515 0.734 -21.790 1.00 84.12 73 LYS A O 1
ATOM 595 N N . ASP A 1 74 ? -1.928 -0.363 -23.710 1.00 85.50 74 ASP A N 1
ATOM 596 C CA . ASP A 1 74 ? -3.000 -1.200 -23.178 1.00 85.50 74 ASP A CA 1
ATOM 597 C C . ASP A 1 74 ? -2.481 -2.301 -22.241 1.00 85.50 74 ASP A C 1
ATOM 599 O O . ASP A 1 74 ? -3.251 -2.798 -21.413 1.00 85.50 74 ASP A O 1
ATOM 603 N N . GLU A 1 75 ? -1.197 -2.668 -22.322 1.00 87.62 75 GLU A N 1
ATOM 604 C CA . GLU A 1 75 ? -0.582 -3.648 -21.421 1.00 87.62 75 GLU A CA 1
ATOM 605 C C . GLU A 1 75 ? 0.065 -3.033 -20.174 1.00 87.62 75 GLU A C 1
ATOM 607 O O . GLU A 1 75 ? 0.216 -3.749 -19.185 1.00 87.62 75 GLU A O 1
ATOM 612 N N . ILE A 1 76 ? 0.420 -1.745 -20.168 1.00 87.94 76 ILE A N 1
ATOM 613 C CA . ILE A 1 76 ? 1.045 -1.105 -19.001 1.00 87.94 76 ILE A CA 1
ATOM 614 C C . ILE A 1 76 ? -0.006 -0.680 -17.972 1.00 87.94 76 ILE A C 1
ATOM 616 O O . ILE A 1 76 ? -0.965 0.030 -18.272 1.00 87.94 76 ILE A O 1
ATOM 620 N N . GLU A 1 77 ? 0.239 -1.046 -16.718 1.00 87.56 77 GLU A N 1
ATOM 621 C CA . GLU A 1 77 ? -0.439 -0.493 -15.551 1.00 87.56 77 GLU A CA 1
ATOM 622 C C . GLU A 1 77 ? 0.574 0.256 -14.685 1.00 87.56 77 GLU A C 1
ATOM 624 O O . GLU A 1 77 ? 1.638 -0.269 -14.352 1.00 87.56 77 GLU A O 1
ATOM 629 N N . VAL A 1 78 ? 0.221 1.488 -14.316 1.00 86.00 78 VAL A N 1
ATOM 630 C CA . VAL A 1 78 ? 0.990 2.313 -13.381 1.00 86.00 78 VAL A CA 1
ATOM 631 C C . VAL A 1 78 ? 0.173 2.489 -12.116 1.00 86.00 78 VAL A C 1
ATOM 633 O O . VAL A 1 78 ? -1.021 2.796 -12.166 1.00 86.00 78 VAL A O 1
ATOM 636 N N . GLN A 1 79 ? 0.826 2.300 -10.982 1.00 83.88 79 GLN A N 1
ATOM 637 C CA . GLN A 1 79 ? 0.200 2.335 -9.677 1.00 83.88 79 GLN A CA 1
ATOM 638 C C . GLN A 1 79 ? 0.926 3.320 -8.773 1.00 83.88 79 GLN A C 1
ATOM 640 O O . GLN A 1 79 ? 2.157 3.378 -8.761 1.00 83.88 79 GLN A O 1
ATOM 645 N N . VAL A 1 80 ? 0.160 4.103 -8.017 1.00 77.62 80 VAL A N 1
ATOM 646 C CA . VAL A 1 80 ? 0.723 4.939 -6.957 1.00 77.62 80 VAL A CA 1
ATOM 647 C C . VAL A 1 80 ? 0.871 4.075 -5.716 1.00 77.62 80 VAL A C 1
ATOM 649 O O . VAL A 1 80 ? -0.109 3.519 -5.213 1.00 77.62 80 VAL A O 1
ATOM 652 N N . VAL A 1 81 ? 2.098 3.983 -5.207 1.00 75.88 81 VAL A N 1
ATOM 653 C CA . VAL A 1 81 ? 2.358 3.383 -3.901 1.00 75.88 81 VAL A CA 1
ATOM 654 C C . VAL A 1 81 ? 2.112 4.459 -2.859 1.00 75.88 81 VAL A C 1
ATOM 656 O O . VAL A 1 81 ? 2.944 5.341 -2.615 1.00 75.88 81 VAL A O 1
ATOM 659 N N . GLU A 1 82 ? 0.924 4.411 -2.268 1.00 73.56 82 GLU A N 1
ATOM 660 C CA . GLU A 1 82 ? 0.547 5.358 -1.235 1.00 73.56 82 GLU A CA 1
ATOM 661 C C . GLU A 1 82 ? 1.445 5.204 -0.010 1.00 73.56 82 GLU A C 1
ATOM 663 O O . GLU A 1 82 ? 1.783 4.106 0.439 1.00 73.56 82 GLU A O 1
ATOM 668 N N . LYS A 1 83 ? 1.854 6.340 0.543 1.00 76.56 83 LYS A N 1
ATOM 669 C CA . LYS A 1 83 ? 2.814 6.340 1.634 1.00 76.56 83 LYS A CA 1
ATOM 670 C C . LYS A 1 83 ? 2.179 5.915 2.929 1.00 76.56 83 LYS A C 1
ATOM 672 O O . LYS A 1 83 ? 1.077 6.326 3.277 1.00 76.56 83 LYS A O 1
ATOM 677 N N . ARG A 1 84 ? 2.996 5.219 3.706 1.00 83.56 84 ARG A N 1
ATOM 678 C CA . ARG A 1 84 ? 2.753 5.037 5.122 1.00 83.56 84 ARG A CA 1
ATOM 679 C C . ARG A 1 84 ? 2.585 6.395 5.823 1.00 83.56 84 ARG A C 1
ATOM 681 O O . ARG A 1 84 ? 3.408 7.286 5.584 1.00 83.56 84 ARG A O 1
ATOM 688 N N . PRO A 1 85 ? 1.601 6.540 6.727 1.00 81.44 85 PRO A N 1
ATOM 689 C CA . PRO A 1 85 ? 1.423 7.739 7.549 1.00 81.44 85 PRO A CA 1
ATOM 690 C C . PRO A 1 85 ? 2.669 8.187 8.326 1.00 81.44 85 PRO A C 1
ATOM 692 O O . PRO A 1 85 ? 2.840 9.373 8.585 1.00 81.44 85 PRO A O 1
ATOM 695 N N . ASP A 1 86 ? 3.547 7.253 8.689 1.00 82.94 86 ASP A N 1
ATOM 696 C CA . ASP A 1 86 ? 4.777 7.497 9.449 1.00 82.94 86 ASP A CA 1
ATOM 697 C C . ASP A 1 86 ? 6.030 7.668 8.566 1.00 82.94 86 ASP A C 1
ATOM 699 O O . ASP A 1 86 ? 7.148 7.767 9.082 1.00 82.94 86 ASP A O 1
ATOM 703 N N . SER A 1 87 ? 5.873 7.679 7.236 1.00 80.31 87 SER A N 1
ATO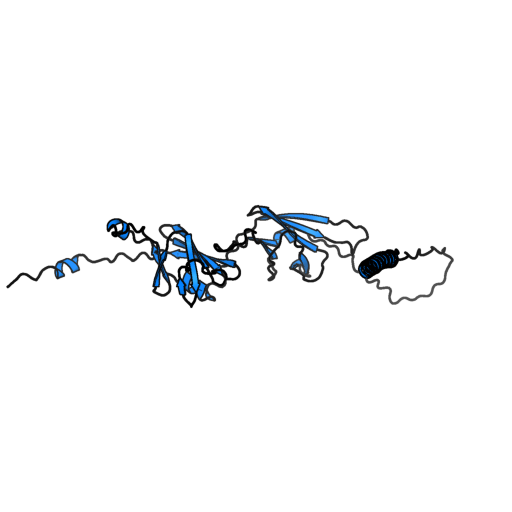M 704 C CA . SER A 1 87 ? 6.985 7.817 6.294 1.00 80.31 87 SER A CA 1
ATOM 705 C C . SER A 1 87 ? 7.629 9.201 6.382 1.00 80.31 87 SER A C 1
ATOM 707 O O . SER A 1 87 ? 6.972 10.230 6.240 1.00 80.31 87 SER A O 1
ATOM 709 N N . LYS A 1 88 ? 8.959 9.227 6.533 1.00 72.75 88 LYS A N 1
ATOM 710 C CA . LYS A 1 88 ? 9.756 10.465 6.495 1.00 72.75 88 LYS A CA 1
ATOM 711 C C . LYS A 1 88 ? 9.979 10.989 5.072 1.00 72.75 88 LYS A C 1
ATOM 713 O O . LYS A 1 88 ? 10.297 12.164 4.904 1.00 72.75 88 LYS A O 1
ATOM 718 N N . SER A 1 89 ? 9.835 10.138 4.050 1.00 68.94 89 SER A N 1
ATOM 719 C CA . SER A 1 89 ? 10.081 10.533 2.659 1.00 68.94 89 SER A CA 1
ATOM 720 C C . SER A 1 89 ? 8.865 11.223 2.041 1.00 68.94 89 SER A C 1
ATOM 722 O O . SER A 1 89 ? 7.757 10.678 1.989 1.00 68.94 89 SER A O 1
ATOM 724 N N . LYS A 1 90 ? 9.092 12.422 1.496 1.00 64.19 90 LYS A N 1
ATOM 725 C CA . LYS A 1 90 ? 8.098 13.201 0.744 1.00 64.19 90 LYS A CA 1
ATOM 726 C C . LYS A 1 90 ? 8.050 12.875 -0.752 1.00 64.19 90 LYS A C 1
ATOM 728 O O . LYS A 1 90 ? 7.111 13.313 -1.405 1.00 64.19 90 LYS A O 1
ATOM 733 N N . GLU A 1 91 ? 8.858 11.940 -1.240 1.00 64.12 91 GLU A N 1
ATOM 734 C CA . GLU A 1 91 ? 8.841 11.486 -2.643 1.00 64.12 91 GLU A CA 1
ATOM 735 C C . GLU A 1 91 ? 7.788 10.404 -2.890 1.00 64.12 91 GLU A C 1
ATOM 737 O O . GLU A 1 91 ? 7.767 9.386 -2.196 1.00 64.12 91 GLU A O 1
ATOM 742 N N . GLU A 1 92 ? 6.827 10.676 -3.771 1.00 67.62 92 GLU A N 1
ATOM 743 C CA . GLU A 1 92 ? 5.825 9.694 -4.202 1.00 67.62 92 GLU A CA 1
ATOM 744 C C . GLU A 1 92 ? 6.521 8.549 -4.945 1.00 67.62 92 GLU A C 1
ATOM 746 O O . GLU A 1 92 ? 7.439 8.777 -5.728 1.00 67.62 92 GLU A O 1
ATOM 751 N N . LYS A 1 93 ? 6.120 7.309 -4.652 1.00 77.00 93 LYS A N 1
ATOM 752 C CA . LYS A 1 93 ? 6.683 6.117 -5.289 1.00 77.00 93 LYS A CA 1
ATOM 753 C C . LYS A 1 93 ? 5.665 5.577 -6.279 1.00 77.00 93 LYS A C 1
ATOM 755 O O . LYS A 1 93 ? 4.494 5.423 -5.935 1.00 77.00 93 LYS A O 1
ATOM 760 N N . LEU A 1 94 ? 6.120 5.295 -7.491 1.00 80.88 94 LEU A N 1
ATOM 761 C CA . LEU A 1 94 ? 5.310 4.677 -8.530 1.00 80.88 94 LEU A CA 1
ATOM 762 C C . LEU A 1 94 ? 5.759 3.233 -8.720 1.00 80.88 94 LEU A C 1
ATOM 764 O O . LEU A 1 94 ? 6.944 2.922 -8.611 1.00 80.88 94 LEU A O 1
ATOM 768 N N . GLU A 1 95 ? 4.810 2.362 -9.018 1.00 85.19 95 GLU A N 1
ATOM 769 C CA . GLU A 1 95 ? 5.073 1.009 -9.488 1.00 85.19 95 GLU A CA 1
ATOM 770 C C . GLU A 1 95 ? 4.533 0.846 -10.905 1.00 85.19 95 GLU A C 1
ATOM 772 O O . GLU A 1 95 ? 3.471 1.370 -11.250 1.00 85.19 95 GLU A O 1
ATOM 777 N N . ILE A 1 96 ? 5.283 0.133 -11.739 1.00 87.06 96 ILE A N 1
ATOM 778 C CA . ILE A 1 96 ? 4.903 -0.191 -13.111 1.00 87.06 96 ILE A CA 1
ATOM 779 C C . ILE A 1 96 ? 4.922 -1.700 -13.305 1.00 87.06 96 ILE A C 1
ATOM 781 O O . ILE A 1 96 ? 5.833 -2.397 -12.850 1.00 87.06 96 ILE A O 1
ATOM 785 N N . LYS A 1 97 ? 3.912 -2.207 -14.005 1.00 89.69 97 LYS A N 1
ATOM 786 C CA . LYS A 1 97 ? 3.848 -3.602 -14.434 1.00 89.69 97 LYS A CA 1
ATOM 787 C C . LYS A 1 97 ? 3.197 -3.711 -15.804 1.00 89.69 97 LYS A C 1
ATOM 789 O O . LYS A 1 97 ? 2.368 -2.881 -16.177 1.00 89.69 97 LYS A O 1
ATOM 794 N N . PHE A 1 98 ? 3.526 -4.778 -16.515 1.00 87.38 98 PHE A N 1
ATOM 795 C CA . PHE A 1 98 ? 2.714 -5.232 -17.636 1.00 87.38 98 PHE A CA 1
ATOM 796 C C . PHE A 1 98 ? 1.633 -6.180 -17.116 1.00 87.38 98 PHE A C 1
ATOM 798 O O . PHE A 1 98 ? 1.915 -7.019 -16.264 1.00 87.38 98 PHE A O 1
ATOM 805 N N . LYS A 1 99 ? 0.402 -6.083 -17.627 1.00 84.69 99 LYS A N 1
ATOM 806 C CA . LYS A 1 99 ? -0.760 -6.869 -17.165 1.00 84.69 99 LYS A CA 1
ATOM 807 C C . LYS A 1 99 ? -0.512 -8.377 -17.105 1.00 84.69 99 LYS A C 1
ATOM 809 O O . LYS A 1 99 ? -1.047 -9.045 -16.224 1.00 84.69 99 LYS A O 1
ATOM 814 N N . LYS A 1 100 ? 0.266 -8.903 -18.052 1.00 79.06 100 LYS A N 1
ATOM 815 C CA . LYS A 1 100 ? 0.596 -10.331 -18.165 1.00 79.06 100 LYS A CA 1
ATOM 816 C C . LYS A 1 100 ? 1.897 -10.717 -17.461 1.00 79.06 100 LYS A C 1
ATOM 818 O O . LYS A 1 100 ? 2.153 -11.906 -17.300 1.00 79.06 100 LYS A O 1
ATOM 823 N N . SER A 1 101 ? 2.709 -9.744 -17.047 1.00 79.25 101 SER A N 1
ATOM 824 C CA . SER A 1 101 ? 3.953 -10.011 -16.332 1.00 79.25 101 SER A CA 1
ATOM 825 C C . SER A 1 101 ? 3.689 -10.143 -14.834 1.00 79.25 101 SER A C 1
ATOM 827 O O . SER A 1 101 ? 2.870 -9.430 -14.254 1.00 79.25 101 SER A O 1
ATOM 829 N N . LEU A 1 102 ? 4.424 -11.048 -14.192 1.00 74.69 102 LEU A N 1
ATOM 830 C CA . LEU A 1 102 ? 4.473 -11.151 -12.732 1.00 74.69 102 LEU A CA 1
ATOM 831 C C . LEU A 1 102 ? 5.435 -10.121 -12.118 1.00 74.69 102 LEU A C 1
ATOM 833 O O . LEU A 1 102 ? 5.426 -9.917 -10.904 1.00 74.69 102 LEU A O 1
ATOM 837 N N . LYS A 1 103 ? 6.274 -9.478 -12.940 1.00 78.81 103 LYS A N 1
ATOM 838 C CA . LYS A 1 103 ? 7.304 -8.540 -12.499 1.00 78.81 103 LYS A CA 1
ATOM 839 C C . LYS A 1 103 ? 6.700 -7.147 -12.321 1.00 78.81 103 LYS A C 1
ATOM 841 O O . LYS A 1 103 ? 6.205 -6.538 -13.268 1.00 78.81 103 LYS A O 1
ATOM 846 N N . ILE A 1 104 ? 6.773 -6.648 -11.090 1.00 81.38 104 ILE A N 1
ATOM 847 C CA . ILE A 1 104 ? 6.402 -5.283 -10.711 1.00 81.38 104 ILE A CA 1
ATOM 848 C C . ILE A 1 104 ? 7.695 -4.538 -10.400 1.00 81.38 104 ILE A C 1
ATOM 850 O O . ILE A 1 104 ? 8.507 -5.013 -9.603 1.00 81.38 104 ILE A O 1
ATOM 854 N N . LEU A 1 105 ? 7.898 -3.388 -11.037 1.00 82.62 105 LEU A N 1
ATOM 855 C CA . LEU A 1 105 ? 9.073 -2.555 -10.813 1.00 82.62 105 LEU A CA 1
ATOM 856 C C . LEU A 1 105 ? 8.693 -1.297 -10.045 1.00 82.62 105 LEU A C 1
ATOM 858 O O . LEU A 1 105 ? 7.756 -0.594 -10.416 1.00 82.62 105 LEU A O 1
ATOM 862 N N . LYS A 1 106 ? 9.459 -1.004 -8.992 1.00 81.19 106 LYS A N 1
ATOM 863 C CA . LYS A 1 106 ? 9.434 0.297 -8.320 1.00 81.19 106 LYS A CA 1
ATOM 864 C C . LYS A 1 106 ? 10.186 1.286 -9.191 1.00 81.19 106 LYS A C 1
ATOM 866 O O . LYS A 1 106 ? 11.304 0.999 -9.601 1.00 81.19 106 LYS A O 1
ATOM 871 N N . VAL A 1 107 ? 9.566 2.424 -9.462 1.00 81.25 107 VAL A N 1
ATOM 872 C CA . VAL A 1 107 ? 10.075 3.399 -10.418 1.00 81.25 107 VAL A CA 1
ATOM 873 C C . VAL A 1 107 ? 10.656 4.593 -9.690 1.00 81.25 107 VAL A C 1
ATOM 875 O O . VAL A 1 107 ? 9.964 5.251 -8.906 1.00 81.25 107 VAL A O 1
ATOM 878 N N . ILE A 1 108 ? 11.917 4.883 -9.990 1.00 77.06 108 ILE A N 1
ATOM 879 C CA . ILE A 1 108 ? 12.507 6.201 -9.787 1.00 77.06 108 ILE A CA 1
ATOM 880 C C . ILE A 1 108 ? 12.274 6.999 -11.076 1.00 77.06 108 ILE A C 1
ATOM 882 O O . ILE A 1 108 ? 12.370 6.464 -12.180 1.00 77.06 108 ILE A O 1
ATOM 886 N N . GLU A 1 109 ? 11.896 8.270 -10.954 1.00 78.12 109 GLU A N 1
ATOM 887 C CA . GLU A 1 109 ? 11.668 9.122 -12.126 1.00 78.12 109 GLU A CA 1
ATOM 888 C C . GLU A 1 109 ? 12.910 9.159 -13.034 1.00 78.12 109 GLU A C 1
ATOM 890 O O . GLU A 1 109 ? 14.040 9.160 -12.547 1.00 78.12 109 GLU A O 1
ATOM 895 N N . ASP A 1 110 ? 12.689 9.143 -14.353 1.00 78.25 110 ASP A N 1
ATOM 896 C CA . ASP A 1 110 ? 13.732 9.055 -15.391 1.00 78.25 110 ASP A CA 1
ATOM 897 C C . ASP A 1 110 ? 14.578 7.762 -15.405 1.00 78.25 110 ASP A C 1
ATOM 899 O O . ASP A 1 110 ? 15.465 7.612 -16.254 1.00 78.25 110 ASP A O 1
ATOM 903 N N . GLU A 1 111 ? 14.285 6.785 -14.544 1.00 84.56 111 GLU A N 1
ATOM 904 C CA . GLU A 1 111 ? 14.928 5.472 -14.587 1.00 84.56 111 GLU A CA 1
ATOM 905 C C . GLU A 1 111 ? 14.461 4.665 -15.807 1.00 84.56 111 GLU A C 1
ATOM 907 O O . GLU A 1 111 ? 13.264 4.510 -16.062 1.00 84.56 111 GLU A O 1
ATOM 912 N N . LYS A 1 112 ? 15.427 4.156 -16.582 1.00 86.50 112 LYS A N 1
ATOM 913 C CA . LYS A 1 112 ? 15.189 3.439 -17.839 1.00 86.50 112 LYS A CA 1
ATOM 914 C C . LYS A 1 112 ? 15.069 1.937 -17.610 1.00 86.50 112 LYS A C 1
ATOM 916 O O . LYS A 1 112 ? 16.008 1.304 -17.138 1.00 86.50 112 LYS A O 1
ATOM 921 N N . PHE A 1 113 ? 13.956 1.365 -18.056 1.00 88.81 113 PHE A N 1
ATOM 922 C CA . PHE A 1 113 ? 13.675 -0.066 -17.990 1.00 88.81 113 PHE A CA 1
ATOM 923 C C . PHE A 1 113 ? 13.672 -0.687 -19.384 1.00 88.81 113 PHE A C 1
ATOM 925 O O . PHE A 1 113 ? 12.986 -0.209 -20.289 1.00 88.81 113 PHE A O 1
ATOM 932 N N . PHE A 1 114 ? 14.421 -1.774 -19.553 1.00 88.81 114 PHE A N 1
ATOM 933 C CA . PHE A 1 114 ? 14.437 -2.551 -20.788 1.00 88.81 114 PHE A CA 1
ATOM 934 C C . PHE A 1 114 ? 13.197 -3.440 -20.871 1.00 88.81 114 PHE A C 1
ATOM 936 O O . PHE A 1 114 ? 12.792 -4.062 -19.887 1.00 88.81 114 PHE A O 1
ATOM 943 N N . VAL A 1 115 ? 12.593 -3.507 -22.053 1.00 86.31 115 VAL A N 1
ATOM 944 C CA . VAL A 1 115 ? 11.387 -4.296 -22.311 1.00 86.31 115 VAL A CA 1
ATOM 945 C C . VAL A 1 115 ? 11.660 -5.322 -23.406 1.00 86.31 115 VAL A C 1
ATOM 947 O O . VAL A 1 115 ? 12.009 -4.976 -24.537 1.00 86.31 115 VAL A O 1
ATOM 950 N N . ALA A 1 116 ? 11.470 -6.593 -23.068 1.00 84.50 116 ALA A N 1
ATOM 951 C CA . ALA A 1 116 ? 11.443 -7.692 -24.018 1.00 84.50 116 ALA A CA 1
ATOM 952 C C . ALA A 1 116 ? 10.014 -7.921 -24.523 1.00 84.50 116 ALA A C 1
ATOM 954 O O . ALA A 1 116 ? 9.038 -7.722 -23.797 1.00 84.50 116 ALA A O 1
ATOM 955 N N . VAL A 1 117 ? 9.911 -8.355 -25.777 1.00 81.25 117 VAL A N 1
ATOM 956 C CA . VAL A 1 117 ? 8.654 -8.786 -26.393 1.00 81.25 117 VAL A CA 1
ATOM 957 C C . VAL A 1 117 ? 8.755 -10.286 -26.618 1.00 81.25 117 VAL A C 1
ATOM 959 O O . VAL A 1 117 ? 9.703 -10.754 -27.257 1.00 81.25 117 VAL A O 1
ATOM 962 N N . ASP A 1 118 ? 7.817 -11.045 -26.059 1.00 76.19 118 ASP A N 1
ATOM 963 C CA . ASP A 1 118 ? 7.765 -12.487 -26.270 1.00 76.19 118 ASP A CA 1
ATOM 964 C C . ASP A 1 118 ? 7.287 -12.825 -27.700 1.00 76.19 118 ASP A C 1
ATOM 966 O O . ASP A 1 118 ? 6.838 -11.973 -28.471 1.00 76.19 118 ASP A O 1
ATOM 970 N N . LYS A 1 119 ? 7.356 -14.106 -28.075 1.00 70.19 119 LYS A N 1
ATOM 971 C CA . LYS A 1 119 ? 6.887 -14.574 -29.393 1.00 70.19 119 LYS A CA 1
ATOM 972 C C . LYS A 1 119 ? 5.374 -14.420 -29.599 1.00 70.19 119 LYS A C 1
ATOM 974 O O . LYS A 1 119 ? 4.913 -14.494 -30.733 1.00 70.19 119 LYS A O 1
ATOM 979 N N . ASN A 1 120 ? 4.621 -14.232 -28.519 1.00 69.94 120 ASN A N 1
ATOM 980 C CA . ASN A 1 120 ? 3.172 -14.067 -28.513 1.00 69.94 120 ASN A CA 1
ATOM 981 C C . ASN A 1 120 ? 2.759 -12.580 -28.518 1.00 69.94 120 ASN A C 1
ATOM 983 O O . ASN A 1 120 ? 1.564 -12.285 -28.485 1.00 69.94 120 ASN A O 1
ATOM 987 N N . GLY A 1 121 ? 3.721 -11.649 -28.564 1.00 71.12 121 GLY A N 1
ATOM 988 C CA . GLY A 1 121 ? 3.488 -10.206 -28.537 1.00 71.12 121 GLY A CA 1
ATOM 989 C C . GLY A 1 121 ? 3.209 -9.620 -27.147 1.00 71.12 121 GLY A C 1
ATOM 990 O O . GLY A 1 121 ? 2.740 -8.487 -27.071 1.00 71.12 121 GLY A O 1
ATOM 991 N N . SER A 1 122 ? 3.466 -10.357 -26.065 1.00 80.50 122 SER A N 1
ATOM 992 C CA . SER A 1 122 ? 3.374 -9.853 -24.688 1.00 80.50 122 SER A CA 1
ATOM 993 C C . SER A 1 122 ? 4.653 -9.126 -24.281 1.00 80.50 122 SER A C 1
ATOM 995 O O . SER A 1 122 ? 5.752 -9.475 -24.724 1.00 80.50 122 SER A O 1
ATOM 997 N N . PHE A 1 123 ? 4.513 -8.147 -23.389 1.00 85.19 123 PHE A N 1
ATOM 998 C CA . PHE A 1 123 ? 5.635 -7.357 -22.885 1.00 85.19 123 PHE A CA 1
ATOM 999 C C . PHE A 1 123 ? 6.096 -7.814 -21.501 1.00 85.19 123 PHE A C 1
ATOM 1001 O O . PHE A 1 123 ? 5.285 -8.093 -20.613 1.00 85.19 123 PHE A O 1
ATOM 1008 N N . GLU A 1 124 ? 7.410 -7.819 -21.293 1.00 88.25 124 GLU A N 1
ATOM 1009 C CA . GLU A 1 124 ? 8.017 -8.105 -19.996 1.00 88.25 124 GLU A CA 1
ATOM 1010 C C . GLU A 1 124 ? 9.272 -7.257 -19.757 1.00 88.25 124 GLU A C 1
ATOM 1012 O O . GLU A 1 124 ? 10.012 -6.929 -20.685 1.00 88.25 124 GLU A O 1
ATOM 1017 N N . PHE A 1 125 ? 9.534 -6.907 -18.495 1.00 88.06 125 PHE A N 1
ATOM 1018 C CA . PHE A 1 125 ? 10.758 -6.205 -18.121 1.00 88.06 125 PHE A CA 1
ATOM 1019 C C . PHE A 1 125 ? 11.976 -7.128 -18.143 1.00 88.06 125 PHE A C 1
ATOM 1021 O O . PHE A 1 125 ? 12.066 -8.091 -17.376 1.00 88.06 125 PHE A O 1
ATOM 1028 N N . SER A 1 126 ? 12.952 -6.764 -18.964 1.00 84.44 126 SER A N 1
ATOM 1029 C CA . SER A 1 126 ? 14.200 -7.493 -19.157 1.00 84.44 126 SER A CA 1
ATOM 1030 C C . SER A 1 126 ? 15.322 -6.898 -18.312 1.00 84.44 126 SER A C 1
ATOM 1032 O O . SER A 1 126 ? 15.450 -5.682 -18.197 1.00 84.44 126 SER A O 1
ATOM 1034 N N . ASP A 1 127 ? 16.177 -7.760 -17.766 1.00 83.19 127 ASP A N 1
ATOM 1035 C CA . ASP A 1 127 ? 17.436 -7.340 -17.133 1.00 83.19 127 ASP A CA 1
ATOM 1036 C C . ASP A 1 127 ? 18.571 -7.198 -18.171 1.00 83.19 127 ASP A C 1
ATOM 1038 O O . ASP A 1 127 ? 19.633 -6.645 -17.892 1.00 83.19 127 ASP A O 1
ATOM 1042 N N . ILE A 1 128 ? 18.340 -7.686 -19.395 1.00 81.00 128 ILE A N 1
ATOM 1043 C CA . ILE A 1 128 ? 19.247 -7.588 -20.542 1.00 81.00 128 ILE A CA 1
ATOM 1044 C C . ILE A 1 128 ? 18.820 -6.400 -21.410 1.00 81.00 128 ILE A C 1
ATOM 1046 O O . ILE A 1 128 ? 17.623 -6.193 -21.620 1.00 81.00 128 ILE A O 1
ATOM 1050 N N . LYS A 1 129 ? 19.793 -5.655 -21.954 1.00 82.12 129 LYS A N 1
ATOM 1051 C CA . LYS A 1 129 ? 19.550 -4.534 -22.874 1.00 82.12 129 LYS A CA 1
ATOM 1052 C C . LYS A 1 129 ? 18.694 -4.986 -24.065 1.00 82.12 129 LYS A C 1
ATOM 1054 O O . LYS A 1 129 ? 19.075 -5.898 -24.796 1.00 82.12 129 LYS A O 1
ATOM 1059 N N . THR A 1 130 ? 17.576 -4.302 -24.284 1.00 80.94 130 THR A N 1
ATOM 1060 C CA . THR A 1 130 ? 16.680 -4.493 -25.433 1.00 80.94 130 THR A CA 1
ATOM 1061 C C . THR A 1 130 ? 16.541 -3.198 -26.236 1.00 80.94 130 THR A C 1
ATOM 1063 O O . THR A 1 130 ? 16.782 -2.117 -25.694 1.00 80.94 130 THR A O 1
ATOM 1066 N N . PRO A 1 131 ? 16.111 -3.273 -27.510 1.00 77.69 131 PRO A N 1
ATOM 1067 C CA . PRO A 1 131 ? 15.831 -2.085 -28.321 1.00 77.69 131 PRO A CA 1
ATOM 1068 C C . PRO A 1 131 ? 14.695 -1.216 -27.766 1.00 77.69 131 PRO A C 1
ATOM 1070 O O . PRO A 1 131 ? 14.671 -0.016 -28.009 1.00 77.69 131 PRO A O 1
ATOM 1073 N N . LEU A 1 132 ? 13.743 -1.810 -27.039 1.00 82.06 132 LEU A N 1
ATOM 1074 C CA . LEU A 1 132 ? 12.629 -1.098 -26.417 1.00 82.06 132 LEU A CA 1
ATOM 1075 C C . LEU A 1 132 ? 12.974 -0.710 -24.977 1.00 82.06 132 LEU A C 1
ATOM 1077 O O . LEU A 1 132 ? 13.303 -1.578 -24.162 1.00 82.06 132 LEU A O 1
ATOM 1081 N N . VAL A 1 133 ? 12.834 0.576 -24.668 1.00 86.00 133 VAL A N 1
ATOM 1082 C CA . VAL A 1 133 ? 13.066 1.156 -23.345 1.00 86.00 133 VAL A CA 1
ATOM 1083 C C . VAL A 1 133 ? 11.839 1.943 -22.903 1.00 86.00 133 VAL A C 1
ATOM 1085 O O . VAL A 1 133 ? 11.255 2.693 -23.686 1.00 86.00 133 VAL A O 1
ATOM 1088 N N . VAL A 1 134 ? 11.467 1.799 -21.634 1.00 88.25 134 VAL A N 1
ATOM 1089 C CA . VAL A 1 134 ? 10.384 2.550 -20.996 1.00 88.25 134 VAL A CA 1
ATOM 1090 C C . VAL A 1 134 ? 10.907 3.270 -19.761 1.00 88.25 134 VAL A C 1
ATOM 1092 O O . VAL A 1 134 ? 11.660 2.697 -18.983 1.00 88.25 134 VAL A O 1
ATOM 1095 N N . PHE A 1 135 ? 10.483 4.513 -19.557 1.00 87.75 135 PHE A N 1
ATOM 1096 C CA . PHE A 1 135 ? 10.678 5.239 -18.300 1.00 87.75 135 PHE A CA 1
ATOM 1097 C C . PHE A 1 135 ? 9.480 6.136 -18.008 1.00 87.75 135 PHE A C 1
ATOM 1099 O O . PHE A 1 135 ? 8.701 6.473 -18.908 1.00 87.75 135 PHE A O 1
ATOM 1106 N N . LEU A 1 136 ? 9.312 6.507 -16.739 1.00 87.25 136 LEU A N 1
ATOM 1107 C CA . LEU A 1 136 ? 8.178 7.310 -16.291 1.00 87.25 136 LEU A CA 1
ATOM 1108 C C . LEU A 1 136 ? 8.598 8.725 -15.916 1.00 87.25 136 LEU A C 1
ATOM 1110 O O . LEU A 1 136 ? 9.680 8.944 -15.374 1.00 87.25 136 LEU A O 1
ATOM 1114 N N . LYS A 1 137 ? 7.682 9.662 -16.168 1.00 83.69 137 LYS A N 1
ATOM 1115 C CA . LYS A 1 137 ? 7.718 11.035 -15.661 1.00 83.69 137 LYS A CA 1
ATOM 1116 C C . LYS A 1 137 ? 6.413 11.358 -14.959 1.00 83.69 137 LYS A C 1
ATOM 1118 O O . LYS A 1 137 ? 5.337 11.150 -15.536 1.00 83.69 137 LYS A O 1
ATOM 1123 N N . ALA A 1 138 ? 6.495 11.870 -13.740 1.00 79.69 138 ALA A N 1
ATOM 1124 C CA . ALA A 1 138 ? 5.310 12.311 -13.023 1.00 79.69 138 ALA A CA 1
ATOM 1125 C C . ALA A 1 138 ? 4.800 13.616 -13.657 1.00 79.69 138 ALA A C 1
ATOM 1127 O O . ALA A 1 138 ? 5.566 14.550 -13.885 1.00 79.69 138 ALA A O 1
ATOM 1128 N N . ILE A 1 139 ? 3.505 13.683 -13.981 1.00 78.38 139 ILE A N 1
ATOM 1129 C CA . ILE A 1 139 ? 2.865 14.948 -14.382 1.00 78.38 139 ILE A CA 1
ATOM 1130 C C . ILE A 1 139 ? 2.199 15.561 -13.153 1.00 78.38 139 ILE A C 1
ATOM 1132 O O . ILE A 1 139 ? 2.428 16.720 -12.815 1.00 78.38 139 ILE A O 1
ATOM 1136 N N . ASP A 1 140 ? 1.372 14.758 -12.486 1.00 75.25 140 ASP A N 1
ATOM 1137 C CA . ASP A 1 140 ? 0.706 15.078 -11.231 1.00 75.25 140 ASP A CA 1
ATOM 1138 C C . ASP A 1 140 ? 0.449 13.784 -10.435 1.00 75.25 140 ASP A C 1
ATOM 1140 O O . ASP A 1 140 ? 0.829 12.693 -10.859 1.00 75.25 140 ASP A O 1
ATOM 1144 N N . LYS A 1 141 ? -0.236 13.894 -9.290 1.00 67.56 141 LYS A N 1
ATOM 1145 C CA . LYS A 1 141 ? -0.512 12.770 -8.376 1.00 67.56 141 LYS A CA 1
ATOM 1146 C C . LYS A 1 141 ? -1.266 11.592 -8.999 1.00 67.56 141 LYS A C 1
ATOM 1148 O O . LYS A 1 141 ? -1.280 10.509 -8.427 1.00 67.56 141 LYS A O 1
ATOM 1153 N N . LYS A 1 142 ? -1.987 11.809 -10.099 1.00 76.44 142 LYS A N 1
ATOM 1154 C CA . LYS A 1 142 ? -2.858 10.809 -10.734 1.00 76.44 142 LYS A CA 1
ATOM 1155 C C . LYS A 1 142 ? -2.472 10.527 -12.175 1.00 76.44 142 LYS A C 1
ATOM 1157 O O . LYS A 1 142 ? -2.984 9.562 -12.730 1.00 76.44 142 LYS A O 1
ATOM 1162 N N . ASN A 1 143 ? -1.618 11.336 -12.789 1.00 81.38 143 ASN A N 1
ATOM 1163 C CA . ASN A 1 143 ? -1.252 11.216 -14.191 1.00 81.38 143 ASN A CA 1
ATOM 1164 C C . ASN A 1 143 ? 0.256 11.038 -14.341 1.00 81.38 143 ASN A C 1
ATOM 1166 O O . ASN A 1 143 ? 1.056 11.856 -13.882 1.00 81.38 143 ASN A O 1
ATOM 1170 N N . VAL A 1 144 ? 0.635 9.977 -15.048 1.00 84.69 144 VAL A N 1
ATOM 1171 C CA . VAL A 1 144 ? 2.028 9.615 -15.291 1.00 84.69 144 VAL A CA 1
ATOM 1172 C C . VAL A 1 144 ? 2.261 9.522 -16.790 1.00 84.69 144 VAL A C 1
ATOM 1174 O O . VAL A 1 144 ? 1.507 8.877 -17.524 1.00 84.69 144 VAL A O 1
ATOM 1177 N N . LYS A 1 145 ? 3.314 10.186 -17.259 1.00 86.31 145 LYS A N 1
ATOM 1178 C CA . LYS A 1 145 ? 3.784 10.091 -18.636 1.00 86.31 145 LYS A CA 1
ATOM 1179 C C . LYS A 1 145 ? 4.690 8.872 -18.757 1.00 86.31 145 LYS A C 1
ATOM 1181 O O . LYS A 1 145 ? 5.752 8.832 -18.143 1.00 86.31 145 LYS A O 1
ATOM 1186 N N . VAL A 1 146 ? 4.285 7.915 -19.580 1.00 85.50 146 VAL A N 1
ATOM 1187 C CA . VAL A 1 146 ? 5.118 6.784 -19.986 1.00 85.50 146 VAL A CA 1
ATOM 1188 C C . VAL A 1 146 ? 5.846 7.189 -21.259 1.00 85.50 146 VAL A C 1
ATOM 1190 O O . VAL A 1 146 ? 5.208 7.493 -22.273 1.00 85.50 146 VAL A O 1
ATOM 1193 N N . VAL A 1 147 ? 7.172 7.243 -21.202 1.00 85.19 147 VAL A N 1
ATOM 1194 C CA . VAL A 1 147 ? 8.014 7.506 -22.368 1.00 85.19 147 VAL A CA 1
ATOM 1195 C C . VAL A 1 147 ? 8.543 6.182 -22.884 1.00 85.19 147 VAL A C 1
ATOM 1197 O O . VAL A 1 147 ? 9.067 5.379 -22.117 1.00 85.19 147 VAL A O 1
ATOM 1200 N N . VAL A 1 148 ? 8.386 5.972 -24.186 1.00 84.88 148 VAL A N 1
ATOM 1201 C CA . VAL A 1 148 ? 8.856 4.789 -24.892 1.00 84.88 148 VAL A CA 1
ATOM 1202 C C . VAL A 1 148 ? 9.921 5.222 -25.886 1.00 84.88 148 VAL A C 1
ATOM 1204 O O . VAL A 1 148 ? 9.651 5.985 -26.817 1.00 84.88 148 VAL A O 1
ATOM 1207 N N . GLU A 1 149 ? 11.136 4.740 -25.680 1.00 83.94 149 GLU A N 1
ATOM 1208 C CA . GLU A 1 149 ? 12.256 4.934 -26.590 1.00 83.94 149 GLU A CA 1
ATOM 1209 C C . GLU A 1 149 ? 12.541 3.624 -27.313 1.00 83.94 149 GLU A C 1
ATOM 1211 O O . GLU A 1 149 ? 12.625 2.561 -26.697 1.00 83.94 149 GLU A O 1
ATOM 1216 N N . THR A 1 150 ? 12.702 3.702 -28.631 1.00 75.31 150 THR A N 1
ATOM 1217 C CA . THR A 1 150 ? 13.262 2.600 -29.411 1.00 75.31 150 THR A CA 1
ATOM 1218 C C . THR A 1 150 ? 14.669 2.975 -29.847 1.00 75.31 150 THR A C 1
ATOM 1220 O O . THR A 1 150 ? 14.833 3.844 -30.710 1.00 75.31 150 THR A O 1
ATOM 1223 N N . ASP A 1 151 ? 15.665 2.328 -29.251 1.00 62.06 151 ASP A N 1
ATOM 1224 C CA . ASP A 1 151 ? 17.053 2.393 -29.692 1.00 62.06 151 ASP A CA 1
ATOM 1225 C C . ASP A 1 151 ? 17.253 1.351 -30.800 1.00 62.06 151 ASP A C 1
ATOM 1227 O O . ASP A 1 151 ? 17.432 0.157 -30.557 1.00 62.06 151 ASP A O 1
ATOM 1231 N N . LEU A 1 152 ? 17.138 1.811 -32.046 1.00 57.22 152 LEU A N 1
ATOM 1232 C CA . LEU A 1 152 ? 17.352 1.002 -33.249 1.00 57.22 152 LEU A CA 1
ATOM 1233 C C . LEU A 1 152 ? 18.816 1.050 -33.725 1.00 57.22 152 LEU A C 1
ATOM 1235 O O . LEU A 1 152 ? 19.111 0.527 -34.805 1.00 57.22 152 LEU A O 1
ATOM 1239 N N . ALA A 1 153 ? 19.724 1.666 -32.953 1.00 47.06 153 ALA A N 1
ATOM 1240 C CA . ALA A 1 153 ? 21.082 1.985 -33.398 1.00 47.06 153 ALA A CA 1
ATOM 1241 C C . ALA A 1 153 ? 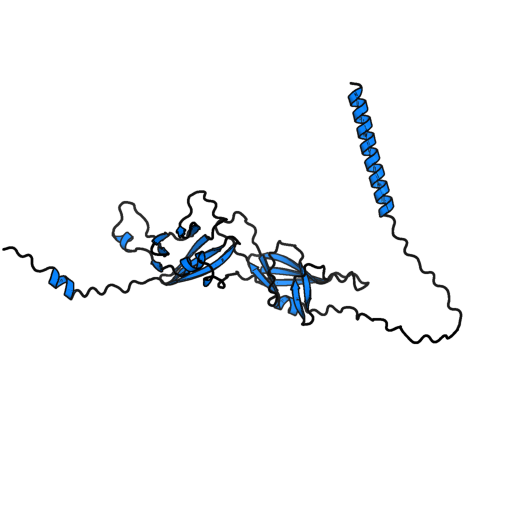21.908 0.759 -33.820 1.00 47.06 153 ALA A C 1
ATOM 1243 O O . ALA A 1 153 ? 22.763 0.884 -34.693 1.00 47.06 153 ALA A O 1
ATOM 1244 N N . ASP A 1 154 ? 21.622 -0.427 -33.275 1.00 43.72 154 ASP A N 1
ATOM 1245 C CA . ASP A 1 154 ? 22.361 -1.648 -33.619 1.00 43.72 154 ASP A CA 1
ATOM 1246 C C . ASP A 1 154 ? 21.833 -2.380 -34.872 1.00 43.72 154 ASP A C 1
ATOM 1248 O O . ASP A 1 154 ? 22.470 -3.328 -35.327 1.00 43.72 154 ASP A O 1
ATOM 1252 N N . PHE A 1 155 ? 20.709 -1.956 -35.475 1.00 44.97 155 PHE A N 1
ATOM 1253 C CA . PHE A 1 155 ? 20.056 -2.739 -36.543 1.00 44.97 155 PHE A CA 1
ATOM 1254 C C . PHE A 1 155 ? 19.836 -2.023 -37.878 1.00 44.97 155 PHE A C 1
ATOM 1256 O O . PHE A 1 155 ? 19.725 -2.700 -38.901 1.00 44.97 155 PHE A O 1
ATOM 1263 N N . MET A 1 156 ? 19.805 -0.690 -37.932 1.00 45.00 156 MET A N 1
ATOM 1264 C CA . MET A 1 156 ? 19.628 0.046 -39.191 1.00 45.00 156 MET A CA 1
ATOM 1265 C C . MET A 1 156 ? 20.564 1.256 -39.236 1.00 45.00 156 MET A C 1
ATOM 1267 O O . MET A 1 156 ? 20.649 2.024 -38.286 1.00 45.00 156 MET A O 1
ATOM 1271 N N . LYS A 1 157 ? 21.255 1.439 -40.370 1.00 43.75 157 LYS A N 1
ATOM 1272 C CA . LYS A 1 157 ? 22.247 2.509 -40.616 1.00 43.75 157 LYS A CA 1
ATOM 1273 C C . LYS A 1 157 ? 21.705 3.946 -40.527 1.00 43.75 157 LYS A C 1
ATOM 1275 O O . LYS A 1 157 ? 22.505 4.873 -40.596 1.00 43.75 157 LYS A O 1
ATOM 1280 N N . ASP A 1 158 ? 20.401 4.127 -40.337 1.00 41.03 158 ASP A N 1
ATOM 1281 C CA . ASP A 1 158 ? 19.777 5.426 -40.103 1.00 41.03 158 ASP A CA 1
ATOM 1282 C C . ASP A 1 158 ? 19.380 5.551 -38.631 1.00 41.03 158 ASP A C 1
ATOM 1284 O O . ASP A 1 158 ? 18.349 5.056 -38.176 1.00 41.03 158 ASP A O 1
ATOM 1288 N N . SER A 1 159 ? 20.248 6.229 -37.883 1.00 43.41 159 SER A N 1
ATOM 1289 C CA . SER A 1 159 ? 20.038 6.620 -36.493 1.00 43.41 159 SER A CA 1
ATOM 1290 C C . SER A 1 159 ? 18.911 7.654 -36.407 1.00 43.41 159 SER A C 1
ATOM 1292 O O . SER A 1 159 ? 19.118 8.858 -36.560 1.00 43.41 159 SER A O 1
ATOM 1294 N N . GLN A 1 160 ? 17.690 7.181 -36.175 1.00 49.56 160 GLN A N 1
ATOM 1295 C CA . GLN A 1 160 ? 16.617 8.009 -35.640 1.00 49.56 160 GLN A CA 1
ATOM 1296 C C . GLN A 1 160 ? 16.077 7.332 -34.387 1.00 49.56 160 GLN A C 1
ATOM 1298 O O . GLN A 1 160 ? 15.298 6.382 -34.467 1.00 49.56 160 GLN A O 1
ATOM 1303 N N . ASN A 1 161 ? 16.476 7.842 -33.221 1.00 53.97 161 ASN A N 1
ATOM 1304 C CA . ASN A 1 161 ? 15.787 7.533 -31.974 1.00 53.97 161 ASN A CA 1
ATOM 1305 C C . ASN A 1 161 ? 14.337 8.003 -32.118 1.00 53.97 161 ASN A C 1
ATOM 1307 O O . ASN A 1 161 ? 14.067 9.204 -32.184 1.00 53.97 161 ASN A O 1
ATOM 1311 N N . LYS A 1 162 ? 13.400 7.058 -32.201 1.00 64.12 162 LYS A N 1
ATOM 1312 C CA . LYS A 1 162 ? 11.973 7.369 -32.132 1.00 64.12 162 LYS A CA 1
ATOM 1313 C C . LYS A 1 162 ? 11.574 7.368 -30.664 1.00 64.12 162 LYS A C 1
ATOM 1315 O O . LYS A 1 162 ? 11.519 6.319 -30.025 1.00 64.12 162 LYS A O 1
ATOM 1320 N N . THR A 1 163 ? 11.313 8.558 -30.140 1.00 71.25 163 THR A N 1
ATOM 1321 C CA . THR A 1 163 ? 10.754 8.743 -28.802 1.00 71.25 163 THR A CA 1
ATOM 1322 C C . THR A 1 163 ? 9.261 8.996 -28.935 1.00 71.25 163 THR A C 1
ATOM 1324 O O . THR A 1 163 ? 8.844 9.999 -29.511 1.00 71.25 163 THR A O 1
ATOM 1327 N N . ASN A 1 164 ? 8.457 8.095 -28.382 1.00 78.56 164 ASN A N 1
ATOM 1328 C CA . ASN A 1 164 ? 7.013 8.252 -28.262 1.00 78.56 164 ASN A CA 1
ATOM 1329 C C . ASN A 1 164 ? 6.628 8.365 -26.788 1.00 78.56 164 ASN A C 1
ATOM 1331 O O . ASN A 1 164 ? 7.390 8.002 -25.893 1.00 78.56 164 ASN A O 1
ATOM 1335 N N . PHE A 1 165 ? 5.435 8.882 -26.516 1.00 83.56 165 PHE A N 1
ATOM 1336 C CA . PHE A 1 165 ? 4.910 8.903 -25.160 1.00 83.56 165 PHE A CA 1
ATOM 1337 C C . PHE A 1 165 ? 3.393 8.826 -25.148 1.00 83.56 165 PHE A C 1
ATOM 1339 O O . PHE A 1 165 ? 2.718 9.238 -26.092 1.00 83.56 165 PHE A O 1
ATOM 1346 N N . PHE A 1 166 ? 2.862 8.361 -24.029 1.00 82.25 166 PHE A N 1
ATOM 1347 C CA . PHE A 1 166 ? 1.447 8.452 -23.709 1.00 82.25 166 PHE A CA 1
ATOM 1348 C C . PHE A 1 166 ? 1.279 8.712 -22.215 1.00 82.25 166 PHE A C 1
ATOM 1350 O O . PHE A 1 166 ? 2.196 8.521 -21.419 1.00 82.25 166 PHE A O 1
ATOM 1357 N N . VAL A 1 167 ? 0.100 9.195 -21.838 1.00 84.88 167 VAL A N 1
ATOM 1358 C CA . VAL A 1 167 ? -0.242 9.462 -20.442 1.00 84.88 167 VAL A CA 1
ATOM 1359 C C . VAL A 1 167 ? -1.175 8.367 -19.955 1.00 84.88 167 VAL A C 1
ATOM 1361 O O . VAL A 1 167 ? -2.167 8.052 -20.619 1.00 84.88 167 VAL A O 1
ATOM 1364 N N . LEU A 1 168 ? -0.844 7.793 -18.803 1.00 86.06 168 LEU A N 1
ATOM 1365 C CA . LEU A 1 168 ? -1.696 6.870 -18.072 1.00 86.06 168 LEU A CA 1
ATOM 1366 C C . LEU A 1 168 ? -2.159 7.516 -16.774 1.00 86.06 168 LEU A C 1
ATOM 1368 O O . LEU A 1 168 ? -1.421 8.257 -16.123 1.00 86.06 168 LEU A O 1
ATOM 1372 N N . LYS A 1 169 ? -3.391 7.189 -16.391 1.00 84.69 169 LYS A N 1
ATOM 1373 C CA . LYS A 1 169 ? -3.894 7.507 -15.064 1.00 84.69 169 LYS A CA 1
ATOM 1374 C C . LYS A 1 169 ? -3.378 6.443 -14.102 1.00 84.69 169 LYS A C 1
ATOM 1376 O O . LYS A 1 169 ? -3.696 5.268 -14.276 1.00 84.69 169 LYS A O 1
ATOM 1381 N N . ALA A 1 170 ? -2.586 6.853 -13.122 1.00 82.62 170 ALA A N 1
ATOM 1382 C CA . ALA A 1 170 ? -2.124 5.963 -12.079 1.00 82.62 170 ALA A CA 1
ATOM 1383 C C . ALA A 1 170 ? -3.301 5.581 -11.173 1.00 82.62 170 ALA A C 1
ATOM 1385 O O . ALA A 1 170 ? -4.134 6.421 -10.812 1.00 82.62 170 ALA A O 1
ATOM 1386 N N . THR A 1 171 ? -3.393 4.297 -10.851 1.00 80.38 171 THR A N 1
ATOM 1387 C CA . THR A 1 171 ? -4.400 3.776 -9.923 1.00 80.38 171 THR A CA 1
ATOM 1388 C C . THR A 1 171 ? -3.811 3.662 -8.526 1.00 80.38 171 THR A C 1
ATOM 1390 O O . THR A 1 171 ? -2.644 3.302 -8.382 1.00 80.38 171 THR A O 1
ATOM 1393 N N . ASP A 1 172 ? -4.621 3.897 -7.499 1.00 70.31 172 ASP A N 1
ATOM 1394 C CA . ASP A 1 172 ? -4.217 3.616 -6.122 1.00 70.31 172 ASP A CA 1
ATOM 1395 C C . ASP A 1 172 ? -4.110 2.094 -5.947 1.00 70.31 172 ASP A C 1
ATOM 1397 O O . ASP A 1 172 ? -5.073 1.364 -6.209 1.00 70.31 172 ASP A O 1
ATOM 1401 N N . PHE A 1 173 ? -2.935 1.591 -5.558 1.00 66.88 173 PHE A N 1
ATOM 1402 C CA . PHE A 1 173 ? -2.790 0.166 -5.276 1.00 66.88 173 PHE A CA 1
ATOM 1403 C C . PHE A 1 173 ? -3.358 -0.149 -3.895 1.00 66.88 173 PHE A C 1
ATOM 1405 O O . PHE A 1 173 ? -2.831 0.286 -2.871 1.00 66.88 173 PHE A O 1
ATOM 1412 N N . VAL A 1 174 ? -4.428 -0.941 -3.874 1.00 67.69 174 VAL A N 1
ATOM 1413 C CA . VAL A 1 174 ? -4.964 -1.542 -2.655 1.00 67.69 174 VAL A CA 1
ATOM 1414 C C . VAL A 1 174 ? -4.814 -3.046 -2.782 1.00 67.69 174 VAL A C 1
ATOM 1416 O O . VAL A 1 174 ? -5.490 -3.676 -3.601 1.00 67.69 174 VAL A O 1
ATOM 1419 N N . ASN A 1 175 ? -3.926 -3.625 -1.976 1.00 68.12 175 ASN A N 1
ATOM 1420 C CA . ASN A 1 175 ? -3.827 -5.067 -1.896 1.00 68.12 175 ASN A CA 1
ATOM 1421 C C . ASN A 1 175 ? -4.960 -5.597 -1.012 1.00 68.12 175 ASN A C 1
ATOM 1423 O O . ASN A 1 175 ? -5.094 -5.234 0.154 1.00 68.12 175 ASN A O 1
ATOM 1427 N N . THR A 1 176 ? -5.797 -6.447 -1.589 1.00 65.94 176 THR A N 1
ATOM 1428 C CA . THR A 1 176 ? -6.818 -7.222 -0.868 1.00 65.94 176 THR A CA 1
ATOM 1429 C C . THR A 1 176 ? -6.492 -8.709 -0.859 1.00 65.94 176 THR A C 1
ATOM 1431 O O . THR A 1 176 ? -7.096 -9.477 -0.114 1.00 65.94 176 THR A O 1
ATOM 1434 N N . LYS A 1 177 ? -5.519 -9.122 -1.675 1.00 63.72 177 LYS A N 1
ATOM 1435 C CA . LYS A 1 177 ? -4.986 -10.477 -1.686 1.00 63.72 177 LYS A CA 1
ATOM 1436 C C . LYS A 1 177 ? -3.995 -10.570 -0.519 1.00 63.72 177 LYS A C 1
ATOM 1438 O O . LYS A 1 177 ? -3.351 -9.588 -0.171 1.00 63.72 177 LYS A O 1
ATOM 1443 N N . ASP A 1 178 ? -3.928 -11.723 0.135 1.00 69.38 178 ASP A N 1
ATOM 1444 C CA . ASP A 1 178 ? -3.026 -12.001 1.271 1.00 69.38 178 ASP A CA 1
ATOM 1445 C C . ASP A 1 178 ? -3.446 -11.459 2.650 1.00 69.38 178 ASP A C 1
ATOM 1447 O O . ASP A 1 178 ? -2.685 -11.569 3.610 1.00 69.38 178 ASP A O 1
ATOM 1451 N N . ILE A 1 179 ? -4.663 -10.929 2.807 1.00 78.25 179 ILE A N 1
ATOM 1452 C CA . ILE A 1 179 ? -5.182 -10.577 4.144 1.00 78.25 179 ILE A CA 1
ATOM 1453 C C . ILE A 1 179 ? -5.283 -11.834 5.025 1.00 78.25 179 ILE A C 1
ATOM 1455 O O . ILE A 1 179 ? -4.822 -11.838 6.164 1.00 78.25 179 ILE A O 1
ATOM 1459 N N . ASP A 1 180 ? -5.843 -12.918 4.483 1.00 72.94 180 ASP A N 1
ATOM 1460 C CA . ASP A 1 180 ? -6.122 -14.145 5.240 1.00 72.94 180 ASP A CA 1
ATOM 1461 C C . ASP A 1 180 ? -4.868 -14.952 5.606 1.00 72.94 180 ASP A C 1
ATOM 1463 O O . ASP A 1 180 ? -4.916 -15.794 6.507 1.00 72.94 180 ASP A O 1
ATOM 1467 N N . THR A 1 181 ? -3.748 -14.706 4.921 1.00 81.31 181 THR A N 1
ATOM 1468 C CA . THR A 1 181 ? -2.469 -15.404 5.133 1.00 81.31 181 THR A CA 1
ATOM 1469 C C . THR A 1 181 ? -1.570 -14.699 6.146 1.00 81.31 181 THR A C 1
ATOM 1471 O O . THR A 1 181 ? -0.507 -15.215 6.492 1.00 81.31 181 THR A O 1
ATOM 1474 N N . ARG A 1 182 ? -1.985 -13.526 6.631 1.00 86.56 182 ARG A N 1
ATOM 1475 C CA . ARG A 1 182 ? -1.188 -12.648 7.479 1.00 86.56 182 ARG A CA 1
ATOM 1476 C C . ARG A 1 182 ? -1.878 -12.391 8.808 1.00 86.56 182 ARG A C 1
ATOM 1478 O O . ARG A 1 182 ? -2.877 -11.682 8.859 1.00 86.56 182 ARG A O 1
ATOM 1485 N N . ASP A 1 183 ? -1.315 -12.922 9.891 1.00 88.31 183 ASP A N 1
ATOM 1486 C CA . ASP A 1 183 ? -1.920 -12.842 11.228 1.00 88.31 183 ASP A CA 1
ATOM 1487 C C . ASP A 1 183 ? -2.187 -11.401 11.686 1.00 88.31 183 ASP A C 1
ATOM 1489 O O . ASP A 1 183 ? -3.239 -11.118 12.257 1.00 88.31 183 ASP A O 1
ATOM 1493 N N . ASP A 1 184 ? -1.273 -10.474 11.384 1.00 90.81 184 ASP A N 1
ATOM 1494 C CA . ASP A 1 184 ? -1.418 -9.056 11.717 1.00 90.81 184 ASP A CA 1
ATOM 1495 C C . ASP A 1 184 ? -2.664 -8.440 11.065 1.00 90.81 184 ASP A C 1
ATOM 1497 O O . ASP A 1 184 ? -3.507 -7.851 11.749 1.00 90.81 184 ASP A O 1
ATOM 1501 N N . LEU A 1 185 ? -2.817 -8.623 9.754 1.00 91.62 185 LEU A N 1
ATOM 1502 C CA . LEU A 1 185 ? -3.954 -8.101 8.992 1.00 91.62 185 LEU A CA 1
ATOM 1503 C C . LEU A 1 185 ? -5.248 -8.862 9.286 1.00 91.62 185 LEU A C 1
ATOM 1505 O O . LEU A 1 185 ? -6.304 -8.243 9.395 1.00 91.62 185 LEU A O 1
ATOM 1509 N N . LYS A 1 186 ? -5.175 -10.181 9.472 1.00 90.44 186 LYS A N 1
ATOM 1510 C CA . LYS A 1 186 ? -6.318 -11.036 9.801 1.00 90.44 186 LYS A CA 1
ATOM 1511 C C . LYS A 1 186 ? -6.942 -10.662 11.142 1.00 90.44 186 LYS A C 1
ATOM 1513 O O . LYS A 1 186 ? -8.162 -10.533 11.231 1.00 90.44 186 LYS A O 1
ATOM 1518 N N . LEU A 1 187 ? -6.122 -10.429 12.170 1.00 91.06 187 LEU A N 1
ATOM 1519 C CA . LEU A 1 187 ? -6.602 -9.962 13.474 1.00 91.06 187 LEU A CA 1
ATOM 1520 C C . LEU A 1 187 ? -7.330 -8.624 13.346 1.00 91.06 187 LEU A C 1
ATOM 1522 O O . LEU A 1 187 ? -8.428 -8.469 13.882 1.00 91.06 187 LEU A O 1
ATOM 1526 N N . LEU A 1 188 ? -6.761 -7.687 12.584 1.00 90.62 188 LEU A N 1
ATOM 1527 C CA . LEU A 1 188 ? -7.375 -6.384 12.344 1.00 90.62 188 LEU A CA 1
ATOM 1528 C C . LEU A 1 188 ? -8.690 -6.504 11.557 1.00 90.62 188 LEU A C 1
ATOM 1530 O O . LEU A 1 188 ? -9.686 -5.894 11.939 1.00 90.62 188 LEU A O 1
ATOM 1534 N N . ALA A 1 189 ? -8.726 -7.331 10.511 1.00 88.88 189 ALA A N 1
ATOM 1535 C CA . ALA A 1 189 ? -9.917 -7.576 9.697 1.00 88.88 189 ALA A CA 1
ATOM 1536 C C . ALA A 1 189 ? -11.043 -8.277 10.481 1.00 88.88 189 ALA A C 1
ATOM 1538 O O . ALA A 1 189 ? -12.218 -8.050 10.210 1.00 88.88 189 ALA A O 1
ATOM 1539 N N . SER A 1 190 ? -10.693 -9.101 11.473 1.00 89.25 190 SER A N 1
ATOM 1540 C CA . SER A 1 190 ? -11.648 -9.795 12.352 1.00 89.25 190 SER A CA 1
ATOM 1541 C C . SER A 1 190 ? -12.157 -8.951 13.528 1.00 89.25 190 SER A C 1
ATOM 1543 O O . SER A 1 190 ? -12.960 -9.428 14.335 1.00 89.25 190 SER A O 1
ATOM 1545 N N . SER A 1 191 ? -11.676 -7.714 13.661 1.00 90.75 191 SER A N 1
ATOM 1546 C CA . SER A 1 191 ? -12.010 -6.861 14.795 1.00 90.75 191 SER A CA 1
ATOM 1547 C C . SER A 1 191 ? -13.465 -6.388 14.770 1.00 90.75 191 SER A C 1
ATOM 1549 O O . SER A 1 191 ? -14.108 -6.272 13.725 1.00 90.75 191 SER A O 1
ATOM 1551 N N . LYS A 1 192 ? -14.007 -6.125 15.960 1.00 90.69 192 LYS A N 1
ATOM 1552 C CA . LYS A 1 192 ? -15.389 -5.676 16.143 1.00 90.69 192 LYS A CA 1
ATOM 1553 C C . LYS A 1 192 ? -15.411 -4.204 16.490 1.00 90.69 192 LYS A C 1
ATOM 1555 O O . LYS A 1 192 ? -14.844 -3.781 17.496 1.00 90.69 192 LYS A O 1
ATOM 1560 N N . TRP A 1 193 ? -16.109 -3.423 15.684 1.00 90.31 193 TRP A N 1
ATOM 1561 C CA . TRP A 1 193 ? -16.272 -2.001 15.929 1.00 90.31 193 TRP A CA 1
ATOM 1562 C C . TRP A 1 193 ? -17.603 -1.709 16.628 1.00 90.31 193 TRP A C 1
ATOM 1564 O O . TRP A 1 193 ? -18.660 -2.104 16.147 1.00 90.31 193 TRP A O 1
ATOM 1574 N N . PHE A 1 194 ? -17.563 -1.009 17.764 1.00 85.50 194 PHE A N 1
ATOM 1575 C CA . PHE A 1 194 ? -18.736 -0.708 18.601 1.00 85.50 194 PHE A CA 1
ATOM 1576 C C . PHE A 1 194 ? -19.171 0.758 18.559 1.00 85.50 194 PHE A C 1
ATOM 1578 O O . PHE A 1 194 ? -19.920 1.195 19.441 1.00 85.50 194 PHE A O 1
ATOM 1585 N N . SER A 1 195 ? -18.699 1.523 17.572 1.00 84.31 195 SER A N 1
ATOM 1586 C CA . SER A 1 195 ? -18.875 2.978 17.481 1.00 84.31 195 SER A CA 1
ATOM 1587 C C . SER A 1 195 ? -18.430 3.740 18.741 1.00 84.31 195 SER A C 1
ATOM 1589 O O . SER A 1 195 ? -17.856 3.175 19.687 1.00 84.31 195 SER A O 1
ATOM 1591 N N . LYS A 1 196 ? -18.698 5.047 18.756 1.00 80.69 196 LYS A N 1
ATOM 1592 C CA . LYS A 1 196 ? -18.505 5.899 19.928 1.00 80.69 196 LYS A CA 1
ATOM 1593 C C . LYS A 1 196 ? -19.474 5.530 21.042 1.00 80.69 196 LYS A C 1
ATOM 1595 O O . LYS A 1 196 ? -20.636 5.203 20.811 1.00 80.69 196 LYS A O 1
ATOM 1600 N N . ASP A 1 197 ? -19.001 5.632 22.280 1.00 73.38 197 ASP A N 1
ATOM 1601 C CA . ASP A 1 197 ? -19.882 5.528 23.439 1.00 73.38 197 ASP A CA 1
ATOM 1602 C C . ASP A 1 197 ? -20.635 6.847 23.659 1.00 73.38 197 ASP A C 1
ATOM 1604 O O . ASP A 1 197 ? -20.191 7.742 24.379 1.00 73.38 197 ASP A O 1
ATOM 1608 N N . GLU A 1 198 ? -21.789 6.976 23.013 1.00 73.06 198 GLU A N 1
ATOM 1609 C CA . GLU A 1 198 ? -22.638 8.165 23.108 1.00 73.06 198 GLU A CA 1
ATOM 1610 C C . GLU A 1 198 ? -23.159 8.419 24.537 1.00 73.06 198 GLU A C 1
ATOM 1612 O O . GLU A 1 198 ? -23.429 9.568 24.895 1.00 73.06 198 GLU A O 1
ATOM 1617 N N . LEU A 1 199 ? -23.220 7.395 25.403 1.00 66.50 199 LEU A N 1
ATOM 1618 C CA . LEU A 1 199 ? -23.626 7.576 26.802 1.00 66.50 199 LEU A CA 1
ATOM 1619 C C . LEU A 1 199 ? -22.599 8.403 27.588 1.00 66.50 199 LEU A C 1
ATOM 1621 O O . LEU A 1 199 ? -22.988 9.141 28.497 1.00 66.50 199 LEU A O 1
ATOM 1625 N N . GLN A 1 200 ? -21.311 8.374 27.218 1.00 66.00 200 GLN A N 1
ATOM 1626 C CA . GLN A 1 200 ? -20.300 9.234 27.852 1.00 66.00 200 GLN A CA 1
ATOM 1627 C C . GLN A 1 200 ? -20.612 10.728 27.700 1.00 66.00 200 GLN A C 1
ATOM 1629 O O . GLN A 1 200 ? -20.284 11.501 28.604 1.00 66.00 200 GLN A O 1
ATOM 1634 N N . LYS A 1 201 ? -21.298 11.141 26.622 1.00 64.31 201 LYS A N 1
ATOM 1635 C CA . LYS A 1 201 ? -21.733 12.539 26.448 1.00 64.31 201 LYS A CA 1
ATOM 1636 C C . LYS A 1 201 ? -22.720 12.964 27.537 1.00 64.31 201 LYS A C 1
ATOM 1638 O O . LYS A 1 201 ? -22.672 14.101 28.001 1.00 64.31 201 LYS A O 1
ATOM 1643 N N . ILE A 1 202 ? -23.598 12.050 27.951 1.00 64.81 202 ILE A N 1
ATOM 1644 C CA . ILE A 1 202 ? -24.681 12.312 28.908 1.00 64.81 202 ILE A CA 1
ATOM 1645 C C . ILE A 1 202 ? -24.135 12.372 30.335 1.00 64.81 202 ILE A C 1
ATOM 1647 O O . ILE A 1 202 ? -24.479 13.274 31.097 1.00 64.81 202 ILE A O 1
ATOM 1651 N N . TYR A 1 203 ? -23.249 11.443 30.696 1.00 60.75 203 TYR A N 1
ATOM 1652 C CA . TYR A 1 203 ? -22.775 11.313 32.075 1.00 60.75 203 TYR A CA 1
ATOM 1653 C C . TYR A 1 203 ? -21.662 12.287 32.467 1.00 60.75 203 TYR A C 1
ATOM 1655 O O . TYR A 1 203 ? -21.216 12.205 33.610 1.00 60.75 203 TYR A O 1
ATOM 1663 N N . LYS A 1 204 ? -21.221 13.185 31.560 1.00 52.84 204 LYS A N 1
ATOM 1664 C CA . LYS A 1 204 ? -20.127 14.159 31.762 1.00 52.84 204 LYS A CA 1
ATOM 1665 C C . LYS A 1 204 ? -19.090 13.609 32.740 1.00 52.84 204 LYS A C 1
ATOM 1667 O O . LYS A 1 204 ? -19.009 14.047 33.888 1.00 52.84 204 LYS A O 1
ATOM 1672 N N . THR A 1 205 ? -18.321 12.602 32.316 1.00 54.25 205 THR A N 1
ATOM 1673 C CA . THR A 1 205 ? -17.194 12.137 33.136 1.00 54.25 205 THR A CA 1
ATOM 1674 C C . THR A 1 205 ? -16.385 13.361 33.560 1.00 54.25 205 THR A C 1
ATOM 1676 O O . THR A 1 205 ? -16.114 14.209 32.708 1.00 54.25 205 THR A O 1
ATOM 1679 N N . LYS A 1 206 ? -16.039 13.467 34.853 1.00 51.22 206 LYS A N 1
ATOM 1680 C CA . LYS A 1 206 ? -15.415 14.637 35.517 1.00 51.22 206 LYS A CA 1
ATOM 1681 C C . LYS A 1 206 ? -14.216 15.273 34.781 1.00 51.22 206 LYS A C 1
ATOM 1683 O O . LYS A 1 206 ? -13.807 16.366 35.146 1.00 51.22 206 LYS A O 1
ATOM 1688 N N . ASN A 1 207 ? -13.691 14.619 33.746 1.00 53.84 207 ASN A N 1
ATOM 1689 C CA . ASN A 1 207 ? -12.498 14.996 33.001 1.00 53.84 207 ASN A CA 1
ATOM 1690 C C . ASN A 1 207 ? -12.773 15.494 31.566 1.00 53.84 207 ASN A C 1
ATOM 1692 O O . ASN A 1 207 ? -11.818 15.695 30.826 1.00 53.84 207 ASN A O 1
ATOM 1696 N N . GLY A 1 208 ? -14.034 15.658 31.136 1.00 55.66 208 GLY A N 1
ATOM 1697 C CA . GLY A 1 208 ? -14.346 16.215 29.806 1.00 55.66 208 GLY A CA 1
ATOM 1698 C C . GLY A 1 208 ? -13.841 15.375 28.624 1.00 55.66 208 GLY A C 1
ATOM 1699 O O . GLY A 1 208 ? -13.561 15.919 27.562 1.00 55.66 208 GLY A O 1
ATOM 1700 N N . LEU A 1 209 ? -13.684 14.061 28.812 1.00 59.47 209 LEU A N 1
ATOM 1701 C CA . LEU A 1 209 ? -13.182 13.159 27.778 1.00 59.47 209 LEU A CA 1
ATOM 1702 C C . LEU A 1 209 ? -14.196 13.052 26.635 1.00 59.47 209 LEU A C 1
ATOM 1704 O O . LEU A 1 209 ? -15.340 12.652 26.847 1.00 59.47 209 LEU A O 1
ATOM 1708 N N . GLU A 1 210 ? -13.762 13.409 25.427 1.00 68.62 210 GLU A N 1
ATOM 1709 C CA . GLU A 1 210 ? -14.561 13.224 24.221 1.00 68.62 210 GLU A CA 1
ATOM 1710 C C . GLU A 1 210 ? -14.829 11.730 23.966 1.00 68.62 210 GLU A C 1
ATOM 1712 O O . GLU A 1 210 ? -13.941 10.900 24.201 1.00 68.62 210 GLU A O 1
ATOM 1717 N N . PRO A 1 211 ? -16.025 11.368 23.467 1.00 73.56 211 PRO A N 1
ATOM 1718 C CA . PRO A 1 211 ? -16.353 9.992 23.119 1.00 73.56 211 PRO A CA 1
ATOM 1719 C C . PRO A 1 211 ? -15.399 9.455 22.055 1.00 73.56 211 PRO A C 1
ATOM 1721 O O . PRO A 1 211 ? -15.268 10.029 20.971 1.00 73.56 211 PRO A O 1
ATOM 1724 N N . LYS A 1 212 ? -14.768 8.323 22.361 1.00 80.19 212 LYS A N 1
ATOM 1725 C CA . LYS A 1 212 ? -13.816 7.644 21.475 1.00 80.19 212 LYS A CA 1
ATOM 1726 C C . LYS A 1 212 ? -14.460 6.449 20.794 1.00 80.19 212 LYS A C 1
ATOM 1728 O O . LYS A 1 212 ? -15.348 5.812 21.363 1.00 80.19 212 LYS A O 1
ATOM 1733 N N . GLU A 1 213 ? -13.971 6.127 19.605 1.00 84.44 213 GLU A N 1
ATOM 1734 C CA . GLU A 1 213 ? -14.300 4.880 18.923 1.00 84.44 213 GLU A CA 1
ATOM 1735 C C . GLU A 1 213 ? -13.789 3.692 19.732 1.00 84.44 213 GLU A C 1
ATOM 1737 O O . GLU A 1 213 ? -12.705 3.753 20.320 1.00 84.44 213 GLU A O 1
ATOM 1742 N N . ARG A 1 214 ? -14.559 2.604 19.752 1.00 87.31 214 ARG A N 1
ATOM 1743 C CA . ARG A 1 214 ? -14.183 1.363 20.435 1.00 87.31 214 ARG A CA 1
ATOM 1744 C C . ARG A 1 214 ? -14.015 0.249 19.422 1.00 87.31 214 ARG A C 1
ATOM 1746 O O . ARG A 1 214 ? -14.988 -0.171 18.793 1.00 87.31 214 ARG A O 1
ATOM 1753 N N . LEU A 1 215 ? -12.787 -0.231 19.304 1.00 89.38 215 LEU A N 1
ATOM 1754 C CA . LEU A 1 215 ? -12.431 -1.362 18.462 1.00 89.38 215 LEU A CA 1
ATOM 1755 C C . LEU A 1 215 ? -11.994 -2.518 19.360 1.00 89.38 215 LEU A C 1
ATOM 1757 O O . LEU A 1 215 ? -11.046 -2.375 20.128 1.00 89.38 215 LEU A O 1
ATOM 1761 N N . GLU A 1 216 ? -12.700 -3.641 19.305 1.00 90.44 216 GLU A N 1
ATOM 1762 C CA . GLU A 1 216 ? -12.304 -4.875 19.981 1.00 90.44 216 GLU A CA 1
ATOM 1763 C C . GLU A 1 216 ? -11.468 -5.719 19.024 1.00 90.44 216 GLU A C 1
ATOM 1765 O O . GLU A 1 216 ? -11.965 -6.204 18.006 1.00 90.44 216 GLU A O 1
ATOM 1770 N N . ILE A 1 217 ? -10.197 -5.894 19.369 1.00 90.00 217 ILE A N 1
ATOM 1771 C CA . ILE A 1 217 ? -9.245 -6.728 18.641 1.00 90.00 217 ILE A CA 1
ATOM 1772 C C . ILE A 1 217 ? -8.807 -7.823 19.609 1.00 90.00 217 ILE A C 1
ATOM 1774 O O . ILE A 1 217 ? -8.279 -7.510 20.675 1.00 90.00 217 ILE A O 1
ATOM 1778 N N . ASP A 1 218 ? -9.061 -9.087 19.268 1.00 86.94 218 ASP A N 1
ATOM 1779 C CA . ASP A 1 218 ? -8.707 -10.242 20.111 1.00 86.94 218 ASP A CA 1
ATOM 1780 C C . ASP A 1 218 ? -9.181 -10.102 21.578 1.00 86.94 218 ASP A C 1
ATOM 1782 O O . ASP A 1 218 ? -8.426 -10.231 22.541 1.00 86.94 218 ASP A O 1
ATOM 1786 N N . GLY A 1 219 ? -10.446 -9.705 21.763 1.00 83.56 219 GLY A N 1
ATOM 1787 C CA . GLY A 1 219 ? -11.052 -9.514 23.086 1.00 83.56 219 GLY A CA 1
ATOM 1788 C C . GLY A 1 219 ? -10.607 -8.256 23.846 1.00 83.56 219 GLY A C 1
ATOM 1789 O O . GLY A 1 219 ? -11.129 -7.984 24.930 1.00 83.56 219 GLY A O 1
ATOM 1790 N N . LYS A 1 220 ? -9.674 -7.456 23.311 1.00 86.75 220 LYS A N 1
ATOM 1791 C CA . LYS A 1 220 ? -9.193 -6.213 23.938 1.00 86.75 220 LYS A CA 1
ATOM 1792 C C . LYS A 1 220 ? -9.808 -4.985 23.280 1.00 86.75 220 LYS A C 1
ATOM 1794 O O . LYS A 1 220 ? -9.744 -4.825 22.066 1.00 86.75 220 LYS A O 1
ATOM 1799 N N . ILE A 1 221 ? -10.347 -4.079 24.097 1.00 87.69 221 ILE A N 1
ATOM 1800 C CA . ILE A 1 221 ? -10.926 -2.816 23.622 1.00 87.69 221 ILE A CA 1
ATOM 1801 C C . ILE A 1 221 ? -9.837 -1.751 23.500 1.00 87.69 221 ILE A C 1
ATOM 1803 O O . ILE A 1 221 ? -9.254 -1.314 24.496 1.00 87.69 221 ILE A O 1
ATOM 1807 N N . VAL A 1 222 ? -9.631 -1.270 22.279 1.00 88.19 222 VAL A N 1
ATOM 1808 C CA . VAL A 1 222 ? -8.781 -0.125 21.961 1.00 88.19 222 VAL A CA 1
ATOM 1809 C C . VAL A 1 222 ? -9.666 1.097 21.717 1.00 88.19 222 VAL A C 1
ATOM 1811 O O . VAL A 1 222 ? -10.589 1.061 20.904 1.00 88.19 222 VAL A O 1
ATOM 1814 N N . HIS A 1 223 ? -9.384 2.185 22.439 1.00 86.69 223 HIS A N 1
ATOM 1815 C CA . HIS A 1 223 ? -10.103 3.453 22.305 1.00 86.69 223 HIS A CA 1
ATOM 1816 C C . HIS A 1 223 ? -9.376 4.379 21.338 1.00 86.69 223 HIS A C 1
ATOM 1818 O O . HIS A 1 223 ? -8.216 4.723 21.582 1.00 86.69 223 HIS A O 1
ATOM 1824 N N . LEU A 1 224 ? -10.050 4.818 20.281 1.00 83.56 224 LEU A N 1
ATOM 1825 C CA . LEU A 1 224 ? -9.429 5.492 19.143 1.00 83.56 224 LEU A CA 1
ATOM 1826 C C . LEU A 1 224 ? -10.113 6.831 18.850 1.00 83.56 224 LEU A C 1
ATOM 1828 O O . LEU A 1 224 ? -11.332 6.956 18.957 1.00 83.56 224 LEU A O 1
ATOM 1832 N N . ASN A 1 225 ? -9.319 7.829 18.484 1.00 80.50 225 ASN A N 1
ATOM 1833 C CA . ASN A 1 225 ? -9.794 9.040 17.828 1.00 80.50 225 ASN A CA 1
ATOM 1834 C C . ASN A 1 225 ? -9.747 8.852 16.304 1.00 80.50 225 ASN A C 1
ATOM 1836 O O . ASN A 1 225 ? -9.076 7.949 15.798 1.00 80.50 225 ASN A O 1
ATOM 1840 N N . SER A 1 226 ? -10.421 9.736 15.566 1.00 73.00 226 SER A N 1
ATOM 1841 C CA . SER A 1 226 ? -10.173 9.875 14.129 1.00 73.00 226 SER A CA 1
ATOM 1842 C C . SER A 1 226 ? -8.688 10.156 13.889 1.00 73.00 226 SER A C 1
ATOM 1844 O O . SER A 1 226 ? -8.068 10.873 14.672 1.00 73.00 226 SER A O 1
ATOM 1846 N N . ASP A 1 227 ? -8.125 9.571 12.832 1.00 76.62 227 ASP A N 1
ATOM 1847 C CA . ASP A 1 227 ? -6.708 9.670 12.462 1.00 76.62 227 ASP A CA 1
ATOM 1848 C C . ASP A 1 227 ? -5.690 9.021 13.419 1.00 76.62 227 ASP A C 1
ATOM 1850 O O . ASP A 1 227 ? -4.491 9.063 13.126 1.00 76.62 227 ASP A O 1
ATOM 1854 N N . ASP A 1 228 ? -6.123 8.367 14.506 1.00 85.38 228 ASP A N 1
ATOM 1855 C CA . ASP A 1 228 ? -5.209 7.586 15.345 1.00 85.38 228 ASP A CA 1
ATOM 1856 C C . ASP A 1 228 ? -4.545 6.460 14.532 1.00 85.38 228 ASP A C 1
ATOM 1858 O O . ASP A 1 228 ? -5.166 5.810 13.682 1.00 85.38 228 ASP A O 1
ATOM 1862 N N . VAL A 1 229 ? -3.271 6.211 14.846 1.00 89.38 229 VAL A N 1
ATOM 1863 C CA . VAL A 1 229 ? -2.466 5.138 14.257 1.00 89.38 229 VAL A CA 1
ATOM 1864 C C . VAL A 1 229 ? -2.276 4.012 15.270 1.00 89.38 229 VAL A C 1
ATOM 1866 O O . VAL A 1 229 ? -2.009 4.249 16.450 1.00 89.38 229 VAL A O 1
ATOM 1869 N N . LEU A 1 230 ? -2.383 2.777 14.793 1.00 92.50 230 LEU A N 1
ATOM 1870 C CA . LEU A 1 230 ? -2.058 1.559 15.522 1.00 92.50 230 LEU A CA 1
ATOM 1871 C C . LEU A 1 230 ? -0.841 0.883 14.906 1.00 92.50 230 LEU A C 1
ATOM 1873 O O . LEU A 1 230 ? -0.610 0.989 13.704 1.00 92.50 230 LEU A O 1
ATOM 1877 N N . ILE A 1 231 ? -0.089 0.165 15.732 1.00 94.06 231 ILE A N 1
ATOM 1878 C CA . ILE A 1 231 ? 1.035 -0.671 15.317 1.00 94.06 231 ILE A CA 1
ATOM 1879 C C . ILE A 1 231 ? 0.788 -2.114 15.750 1.00 94.06 231 ILE A C 1
ATOM 1881 O O . ILE A 1 231 ? 0.256 -2.354 16.837 1.00 94.06 231 ILE A O 1
ATOM 1885 N N . TYR A 1 232 ? 1.191 -3.065 14.911 1.00 93.94 232 TYR A N 1
ATOM 1886 C CA . TYR A 1 232 ? 1.221 -4.476 15.275 1.00 93.94 232 TYR A CA 1
ATOM 1887 C C . TYR A 1 232 ? 2.597 -4.845 15.824 1.00 93.94 232 TYR A C 1
ATOM 1889 O O . TYR A 1 232 ? 3.588 -4.890 15.085 1.00 93.94 232 TYR A O 1
ATOM 1897 N N . LYS A 1 233 ? 2.658 -5.092 17.129 1.00 91.62 233 LYS A N 1
ATOM 1898 C CA . LYS A 1 233 ? 3.893 -5.367 17.864 1.00 91.62 233 LYS A CA 1
ATOM 1899 C C . LYS A 1 233 ? 3.616 -6.426 18.923 1.00 91.62 233 LYS A C 1
ATOM 1901 O O . LYS A 1 233 ? 2.581 -6.381 19.574 1.00 91.62 233 LYS A O 1
ATOM 1906 N N . ASP A 1 234 ? 4.534 -7.377 19.074 1.00 89.38 234 ASP A N 1
ATOM 1907 C CA . ASP A 1 234 ? 4.442 -8.454 20.070 1.00 89.38 234 ASP A CA 1
ATOM 1908 C C . ASP A 1 234 ? 3.121 -9.249 19.991 1.00 89.38 234 ASP A C 1
ATOM 1910 O O . ASP A 1 234 ? 2.546 -9.645 21.000 1.00 89.38 234 ASP A O 1
ATOM 1914 N N . GLY A 1 235 ? 2.612 -9.454 18.769 1.00 89.50 235 GLY A N 1
ATOM 1915 C CA . GLY A 1 235 ? 1.373 -10.195 18.518 1.00 89.50 235 GLY A CA 1
ATOM 1916 C C . GLY A 1 235 ? 0.082 -9.412 18.780 1.00 89.50 235 GLY A C 1
ATOM 1917 O O . GLY A 1 235 ? -1.000 -9.980 18.673 1.00 89.50 235 GLY A O 1
ATOM 1918 N N . ILE A 1 236 ? 0.167 -8.1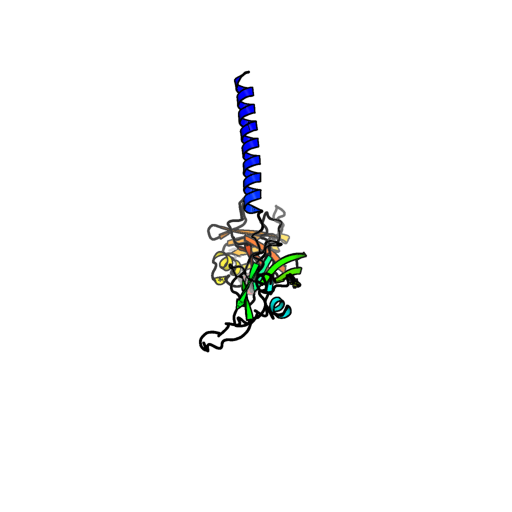23 19.126 1.00 91.69 236 ILE A N 1
ATOM 1919 C CA . ILE A 1 236 ? -0.999 -7.303 19.464 1.00 91.69 236 ILE A CA 1
ATOM 1920 C C . ILE A 1 236 ? -1.030 -5.990 18.684 1.00 91.69 236 ILE A C 1
ATOM 1922 O O . ILE A 1 236 ? -0.003 -5.381 18.380 1.00 91.69 236 ILE A O 1
ATOM 1926 N N . TRP A 1 237 ? -2.244 -5.523 18.403 1.00 92.88 237 TRP A N 1
ATOM 1927 C CA . TRP A 1 237 ? -2.486 -4.171 17.913 1.00 92.88 237 TRP A CA 1
ATOM 1928 C C . TRP A 1 237 ? -2.570 -3.198 19.085 1.00 92.88 237 TRP A C 1
ATOM 1930 O O . TRP A 1 237 ? -3.390 -3.364 19.989 1.00 92.88 237 TRP A O 1
ATOM 1940 N N . GLN A 1 238 ? -1.726 -2.171 19.071 1.00 91.50 238 GLN A N 1
ATOM 1941 C CA . GLN A 1 238 ? -1.667 -1.168 20.132 1.00 91.50 238 GLN A CA 1
ATOM 1942 C C . GLN A 1 238 ? -1.294 0.209 19.588 1.00 91.50 238 GLN A C 1
ATOM 1944 O O . GLN A 1 238 ? -0.797 0.337 18.469 1.00 91.50 238 GLN A O 1
ATOM 1949 N N . LYS A 1 239 ? -1.538 1.260 20.376 1.00 90.12 239 LYS A N 1
ATOM 1950 C CA . LYS A 1 239 ? -1.058 2.602 20.031 1.00 90.12 239 LYS A CA 1
ATOM 1951 C C . LYS A 1 239 ? 0.464 2.658 20.192 1.00 90.12 239 LYS A C 1
ATOM 1953 O O . LYS A 1 239 ? 0.962 2.119 21.182 1.00 90.12 239 LYS A O 1
ATOM 1958 N N . PRO A 1 240 ? 1.190 3.305 19.269 1.00 88.62 240 PRO A N 1
ATOM 1959 C CA . PRO A 1 240 ? 2.627 3.488 19.414 1.00 88.62 240 PRO A CA 1
ATOM 1960 C C . PRO A 1 240 ? 2.940 4.334 20.650 1.00 88.62 240 PRO A C 1
ATOM 1962 O O . PRO A 1 240 ? 2.190 5.252 21.003 1.00 88.62 240 PRO A O 1
ATOM 1965 N N . ILE A 1 241 ? 4.068 4.046 21.294 1.00 86.94 241 ILE A N 1
ATOM 1966 C CA . ILE A 1 241 ? 4.594 4.892 22.369 1.00 86.94 241 ILE A CA 1
ATOM 1967 C C . ILE A 1 241 ? 5.287 6.108 21.731 1.00 86.94 241 ILE A C 1
ATOM 1969 O O . ILE A 1 241 ? 5.800 6.036 20.613 1.00 86.94 241 ILE A O 1
ATOM 1973 N N . SER A 1 242 ? 5.293 7.254 22.419 1.00 77.69 242 SER A N 1
ATOM 1974 C CA . SER A 1 242 ? 5.969 8.462 21.925 1.00 77.69 242 SER A CA 1
ATOM 1975 C C . SER A 1 242 ? 7.424 8.164 21.538 1.00 77.69 242 SER A C 1
ATOM 1977 O O . SER A 1 242 ? 8.144 7.531 22.308 1.00 77.69 242 SER A O 1
ATOM 1979 N N . LEU A 1 243 ? 7.845 8.635 20.357 1.00 77.06 243 LEU A N 1
ATOM 1980 C CA . LEU A 1 243 ? 9.181 8.434 19.765 1.00 77.06 243 LEU A CA 1
ATOM 1981 C C . LEU A 1 243 ? 9.519 6.989 19.350 1.00 77.06 243 LEU A C 1
ATOM 1983 O O . LEU A 1 243 ? 10.660 6.718 18.969 1.00 77.06 243 LEU A O 1
ATOM 1987 N N . GLU A 1 244 ? 8.558 6.065 19.374 1.00 82.88 244 GLU A N 1
ATOM 1988 C CA . GLU A 1 244 ? 8.774 4.710 18.875 1.00 82.88 244 GLU A CA 1
ATOM 1989 C C . GLU A 1 244 ? 9.038 4.713 17.361 1.00 82.88 244 GLU A C 1
ATOM 1991 O O . GLU A 1 244 ? 8.351 5.374 16.581 1.00 82.88 244 GLU A O 1
ATOM 1996 N N . ASN A 1 245 ? 10.052 3.960 16.925 1.00 82.69 245 ASN A N 1
ATOM 1997 C CA . ASN A 1 245 ? 10.299 3.764 15.503 1.00 82.69 245 ASN A CA 1
ATOM 1998 C C . ASN A 1 245 ? 9.265 2.783 14.938 1.00 82.69 245 ASN A C 1
ATOM 2000 O O . ASN A 1 245 ? 9.384 1.571 15.113 1.00 82.69 245 ASN A O 1
ATOM 2004 N N . THR A 1 246 ? 8.264 3.311 14.241 1.00 86.94 246 THR A N 1
ATOM 2005 C CA . THR A 1 246 ? 7.147 2.522 13.715 1.00 86.94 246 THR A CA 1
ATOM 2006 C C . THR A 1 246 ? 7.430 1.854 12.364 1.00 86.94 246 THR A C 1
ATOM 2008 O O . THR A 1 246 ? 6.678 0.972 11.948 1.00 86.94 246 THR A O 1
ATOM 2011 N N . GLN A 1 247 ? 8.551 2.183 11.705 1.00 85.44 247 GLN A N 1
ATOM 2012 C CA . GLN A 1 247 ? 8.895 1.702 10.356 1.00 85.44 247 GLN A CA 1
ATOM 2013 C C . GLN A 1 247 ? 9.010 0.171 10.267 1.00 85.44 247 GLN A C 1
ATOM 2015 O O . GLN A 1 247 ? 8.658 -0.430 9.252 1.00 85.44 247 GLN A O 1
ATOM 2020 N N . SER A 1 248 ? 9.449 -0.481 11.343 1.00 86.81 248 SER A N 1
ATOM 2021 C CA . SER A 1 248 ? 9.602 -1.939 11.416 1.00 86.81 248 SER A CA 1
ATOM 2022 C C . SER A 1 248 ? 8.305 -2.703 11.693 1.00 86.81 248 SER A C 1
ATOM 2024 O O . SER A 1 248 ? 8.337 -3.937 11.736 1.00 86.81 248 SER A O 1
ATOM 2026 N N . TYR A 1 249 ? 7.186 -2.009 11.900 1.00 92.00 249 TYR A N 1
ATOM 2027 C CA . TYR A 1 249 ? 5.890 -2.611 12.208 1.00 92.00 249 TYR A CA 1
ATOM 2028 C C . TYR A 1 249 ? 4.900 -2.403 11.067 1.00 92.00 249 TYR A C 1
ATOM 2030 O O . TYR A 1 249 ? 5.017 -1.454 10.287 1.00 92.00 249 TYR A O 1
ATOM 2038 N N . THR A 1 250 ? 3.921 -3.301 10.993 1.00 92.56 250 THR A N 1
ATOM 2039 C CA . THR A 1 250 ? 2.683 -3.050 10.254 1.00 92.56 250 THR A CA 1
ATOM 2040 C C . THR A 1 250 ? 1.895 -2.001 11.026 1.00 92.56 250 THR A C 1
ATOM 2042 O O . THR A 1 250 ? 1.814 -2.069 12.255 1.00 92.56 250 THR A O 1
ATOM 2045 N N . ILE A 1 251 ? 1.345 -1.025 10.316 1.00 93.88 251 ILE A N 1
ATOM 2046 C CA . ILE A 1 251 ? 0.608 0.088 10.908 1.00 93.88 251 ILE A CA 1
ATOM 2047 C C . ILE A 1 251 ? -0.799 0.151 10.338 1.00 93.88 251 ILE A C 1
ATOM 2049 O O . ILE A 1 251 ? -1.015 -0.254 9.200 1.00 93.88 251 ILE A O 1
ATOM 2053 N N . ALA A 1 252 ? -1.743 0.679 11.104 1.00 92.75 252 ALA A N 1
ATOM 2054 C CA . ALA A 1 252 ? -3.108 0.901 10.655 1.00 92.75 252 ALA A CA 1
ATOM 2055 C C . ALA A 1 252 ? -3.582 2.298 11.042 1.00 92.75 252 ALA A C 1
ATOM 2057 O O . ALA A 1 252 ? -3.249 2.785 12.120 1.00 92.75 252 ALA A O 1
ATOM 2058 N N . LYS A 1 253 ? -4.358 2.934 10.171 1.00 90.75 253 LYS A N 1
ATOM 2059 C CA . LYS A 1 253 ? -4.964 4.245 10.376 1.00 90.75 253 LYS A CA 1
ATOM 2060 C C . LYS A 1 253 ? -6.469 4.150 10.156 1.00 90.75 253 LYS A C 1
ATOM 2062 O O . LYS A 1 253 ? -6.934 3.531 9.200 1.00 90.75 253 LYS A O 1
ATOM 2067 N N . ILE A 1 254 ? -7.222 4.818 11.019 1.00 84.31 254 ILE A N 1
ATOM 2068 C CA . ILE A 1 254 ? -8.662 5.011 10.842 1.00 84.31 254 ILE A CA 1
ATOM 2069 C C . ILE A 1 254 ? -8.885 6.207 9.922 1.00 84.31 254 ILE A C 1
ATOM 2071 O O . ILE A 1 254 ? -8.405 7.303 10.220 1.00 84.31 254 ILE A O 1
ATOM 2075 N N . LYS A 1 255 ? -9.606 6.009 8.815 1.00 74.94 255 LYS A N 1
ATOM 2076 C CA . LYS A 1 255 ? -9.767 7.046 7.784 1.00 74.94 255 LYS A CA 1
ATOM 2077 C C . LYS A 1 255 ? -11.164 7.640 7.719 1.00 74.94 255 LYS A C 1
ATOM 2079 O O . LYS A 1 255 ? -11.299 8.857 7.641 1.00 74.94 255 LYS A O 1
ATOM 2084 N N . SER A 1 256 ? -12.194 6.801 7.707 1.00 66.12 256 SER A N 1
ATOM 2085 C CA . SER A 1 256 ? -13.566 7.254 7.489 1.00 66.12 256 SER A CA 1
ATOM 2086 C C . SER A 1 256 ? -14.537 6.465 8.348 1.00 66.12 256 SER A C 1
ATOM 2088 O O . SER A 1 256 ? -14.406 5.251 8.504 1.00 66.12 256 SER A O 1
ATOM 2090 N N . ILE A 1 257 ? -15.495 7.188 8.918 1.00 65.12 257 ILE A N 1
ATOM 2091 C CA . ILE A 1 257 ? -16.514 6.667 9.819 1.00 65.12 257 ILE A CA 1
ATOM 2092 C C . ILE A 1 257 ? -17.854 7.135 9.261 1.00 65.12 257 ILE A C 1
ATOM 2094 O O . ILE A 1 257 ? -18.213 8.304 9.406 1.00 65.12 257 ILE A O 1
ATOM 2098 N N . ASP A 1 258 ? -18.587 6.236 8.612 1.00 67.69 258 ASP A N 1
ATOM 2099 C CA . ASP A 1 258 ? -20.038 6.394 8.505 1.00 67.69 258 ASP A CA 1
ATOM 2100 C C . ASP A 1 258 ? -20.655 5.728 9.741 1.00 67.69 258 ASP A C 1
ATOM 2102 O O . ASP A 1 258 ? -20.087 4.796 10.298 1.00 67.69 258 ASP A O 1
ATOM 2106 N N . SER A 1 259 ? -21.847 6.149 10.151 1.00 69.38 259 SER A N 1
ATOM 2107 C CA . SER A 1 259 ? -22.682 5.540 11.196 1.00 69.38 259 SER A CA 1
ATOM 2108 C C . SER A 1 259 ? -22.794 4.004 11.143 1.00 69.38 259 SER A C 1
ATOM 2110 O O . SER A 1 259 ? -23.167 3.380 12.136 1.00 69.38 259 SER A O 1
ATOM 2112 N N . LYS A 1 260 ? -22.487 3.389 9.994 1.00 79.19 260 LYS A N 1
ATOM 2113 C CA . LYS A 1 260 ? -22.610 1.950 9.738 1.00 79.19 260 LYS A CA 1
ATOM 2114 C C . LYS A 1 260 ? -21.291 1.231 9.493 1.00 79.19 260 LYS A C 1
ATOM 2116 O O . LYS A 1 260 ? -21.245 0.026 9.733 1.00 79.19 260 LYS A O 1
ATOM 2121 N N . ILE A 1 261 ? -20.256 1.914 9.001 1.00 84.31 261 ILE A N 1
ATOM 2122 C CA . ILE A 1 261 ? -19.001 1.279 8.575 1.00 84.31 261 ILE A CA 1
ATOM 2123 C C . ILE A 1 261 ? -17.798 2.112 9.027 1.00 84.31 261 ILE A C 1
ATOM 2125 O O . ILE A 1 261 ? -17.754 3.323 8.807 1.00 84.31 261 ILE A O 1
ATOM 2129 N N . LEU A 1 262 ? -16.808 1.425 9.595 1.00 86.25 262 LEU A N 1
ATOM 2130 C CA . LEU A 1 262 ? -15.480 1.946 9.892 1.00 86.25 262 LEU A CA 1
ATOM 2131 C C . LEU A 1 262 ? -14.495 1.474 8.819 1.00 86.25 262 LEU A C 1
ATOM 2133 O O . LEU A 1 262 ? -14.266 0.272 8.674 1.00 86.25 262 LEU A O 1
ATOM 2137 N N . GLU A 1 263 ? -13.897 2.415 8.092 1.00 87.88 263 GLU A N 1
ATOM 2138 C CA . GLU A 1 263 ? -12.818 2.128 7.145 1.00 87.88 263 GLU A CA 1
ATOM 2139 C C . GLU A 1 263 ? -11.460 2.210 7.849 1.00 87.88 263 GLU A C 1
ATOM 2141 O O . GLU A 1 263 ? -11.098 3.240 8.436 1.00 87.88 263 GLU A O 1
ATOM 2146 N N . ILE A 1 264 ? -10.702 1.118 7.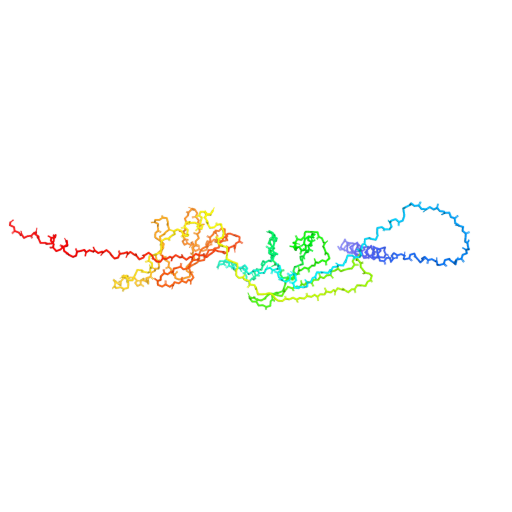757 1.00 88.81 264 ILE A N 1
ATOM 2147 C CA . ILE A 1 264 ? -9.338 1.018 8.267 1.00 88.81 264 ILE A CA 1
ATOM 2148 C C . ILE A 1 264 ? -8.397 0.800 7.091 1.00 88.81 264 ILE A C 1
ATOM 2150 O O . ILE A 1 264 ? -8.591 -0.104 6.281 1.00 88.81 264 ILE A O 1
ATOM 2154 N N . GLU A 1 265 ? -7.347 1.606 7.032 1.00 90.25 265 GLU A N 1
ATOM 2155 C CA . GLU A 1 265 ? -6.245 1.422 6.098 1.00 90.25 265 GLU A CA 1
ATOM 2156 C C . GLU A 1 265 ? -5.042 0.880 6.859 1.00 90.25 265 GLU A C 1
ATOM 2158 O O . GLU A 1 265 ? -4.700 1.405 7.917 1.00 90.25 265 GLU A O 1
ATOM 2163 N N . ALA A 1 266 ? -4.389 -0.157 6.347 1.00 91.44 266 ALA A N 1
ATOM 2164 C CA . ALA A 1 266 ? -3.169 -0.698 6.926 1.00 91.44 266 ALA A CA 1
ATOM 2165 C C . ALA A 1 266 ? -2.024 -0.680 5.923 1.00 91.44 266 ALA A C 1
ATOM 2167 O O . ALA A 1 266 ? -2.232 -0.817 4.722 1.00 91.44 266 ALA A O 1
ATOM 2168 N N . TRP A 1 267 ? -0.805 -0.554 6.432 1.00 90.69 267 TRP A N 1
ATOM 2169 C CA . TRP A 1 267 ? 0.414 -0.653 5.651 1.00 90.69 267 TRP A CA 1
ATOM 2170 C C . TRP A 1 267 ? 1.375 -1.623 6.302 1.00 90.69 267 TRP A C 1
ATOM 2172 O O . TRP A 1 267 ? 1.611 -1.562 7.509 1.00 90.69 267 TRP A O 1
ATOM 2182 N N . ASP A 1 268 ? 1.976 -2.489 5.496 1.00 87.62 268 ASP A N 1
ATOM 2183 C CA . ASP A 1 268 ? 3.036 -3.363 5.978 1.00 87.62 268 ASP A CA 1
ATOM 2184 C C . ASP A 1 268 ? 4.418 -2.691 5.980 1.00 87.62 268 ASP A C 1
ATOM 2186 O O . ASP A 1 268 ? 4.611 -1.538 5.581 1.00 87.62 268 ASP A O 1
ATOM 2190 N N . LYS A 1 269 ? 5.420 -3.452 6.426 1.00 83.38 269 LYS A N 1
ATOM 2191 C CA . LYS A 1 269 ? 6.824 -3.022 6.479 1.00 83.38 269 LYS A CA 1
ATOM 2192 C C . LYS A 1 269 ? 7.373 -2.613 5.107 1.00 83.38 269 LYS A C 1
ATOM 2194 O O . LYS A 1 269 ? 8.249 -1.758 5.034 1.00 83.38 269 LYS A O 1
ATOM 2199 N N . ASN A 1 270 ? 6.823 -3.171 4.030 1.00 78.38 270 ASN A N 1
ATOM 2200 C CA . ASN A 1 270 ? 7.213 -2.894 2.650 1.00 78.38 270 ASN A CA 1
ATOM 2201 C C . ASN A 1 270 ? 6.415 -1.735 2.027 1.00 78.38 270 ASN A C 1
ATOM 2203 O O . ASN A 1 270 ? 6.674 -1.381 0.878 1.00 78.38 270 ASN A O 1
ATOM 2207 N N . SER A 1 271 ? 5.531 -1.096 2.805 1.00 77.44 271 SER A N 1
ATOM 2208 C CA . SER A 1 271 ? 4.608 -0.028 2.393 1.00 77.44 271 SER A CA 1
ATOM 2209 C C . SER A 1 271 ? 3.475 -0.477 1.469 1.00 77.44 271 SER A C 1
ATOM 2211 O O . SER A 1 271 ? 2.850 0.372 0.839 1.00 77.44 271 SER A O 1
ATOM 2213 N N . ASN A 1 272 ? 3.161 -1.774 1.413 1.00 80.31 272 ASN A N 1
ATOM 2214 C CA . ASN A 1 272 ? 1.956 -2.219 0.715 1.00 80.31 272 ASN A CA 1
ATOM 2215 C C . ASN A 1 272 ? 0.729 -1.789 1.519 1.00 80.31 272 ASN A C 1
ATOM 2217 O O . ASN A 1 272 ? 0.684 -2.044 2.725 1.00 80.31 272 ASN A O 1
ATOM 2221 N N . LYS A 1 273 ? -0.243 -1.158 0.856 1.00 85.69 273 LYS A N 1
ATOM 2222 C CA . LYS A 1 273 ? -1.485 -0.677 1.465 1.00 85.69 273 LYS A CA 1
ATOM 2223 C C . LYS A 1 273 ? -2.600 -1.721 1.356 1.00 85.69 273 LYS A C 1
ATOM 2225 O O . LYS A 1 273 ? -2.792 -2.319 0.301 1.00 85.69 273 LYS A O 1
ATOM 2230 N N . TYR A 1 274 ? -3.367 -1.869 2.429 1.00 86.94 274 TYR A N 1
ATOM 2231 C CA . TYR A 1 274 ? -4.537 -2.734 2.562 1.00 86.94 274 TYR A CA 1
ATOM 2232 C C . TYR A 1 274 ? -5.700 -1.899 3.104 1.00 86.94 274 TYR A C 1
ATOM 2234 O O . TYR A 1 274 ? -5.479 -0.991 3.906 1.00 86.94 274 TYR A O 1
ATOM 2242 N N . VAL A 1 275 ? -6.932 -2.180 2.681 1.00 86.12 275 VAL A N 1
ATOM 2243 C CA . VAL A 1 275 ? -8.125 -1.448 3.138 1.00 86.12 275 VAL A CA 1
ATOM 2244 C C . VAL A 1 275 ? -9.202 -2.436 3.563 1.00 86.12 275 VAL A C 1
ATOM 2246 O O . VAL A 1 275 ? -9.470 -3.410 2.859 1.00 86.12 275 VAL A O 1
ATOM 2249 N N . PHE A 1 276 ? -9.825 -2.164 4.706 1.00 86.19 276 PHE A N 1
ATOM 2250 C CA . PHE A 1 276 ? -10.866 -2.988 5.310 1.00 86.19 276 PHE A CA 1
ATOM 2251 C C . PHE A 1 276 ? -12.062 -2.123 5.691 1.00 86.19 276 PHE A C 1
ATOM 2253 O O . PHE A 1 276 ? -11.904 -0.974 6.106 1.00 86.19 276 PHE A O 1
ATOM 2260 N N . ALA A 1 277 ? -13.252 -2.708 5.602 1.00 87.50 277 ALA A N 1
ATOM 2261 C CA . ALA A 1 277 ? -14.502 -2.091 6.015 1.00 87.50 277 ALA A CA 1
ATOM 2262 C C . ALA A 1 277 ? -15.125 -2.938 7.128 1.00 87.50 277 ALA A C 1
ATOM 2264 O O . ALA A 1 277 ? -15.540 -4.073 6.890 1.00 87.50 277 ALA A O 1
ATOM 2265 N N . LEU A 1 278 ? -15.182 -2.392 8.340 1.00 87.00 278 LEU A N 1
ATOM 2266 C CA . LEU A 1 278 ? -15.764 -3.066 9.494 1.00 87.00 278 LEU A CA 1
ATOM 2267 C C . LEU A 1 278 ? -17.184 -2.550 9.733 1.00 87.00 278 LEU A C 1
ATOM 2269 O O . LEU A 1 278 ? -17.357 -1.357 9.998 1.00 87.00 278 LEU A O 1
ATOM 2273 N N . PRO A 1 279 ? -18.214 -3.407 9.661 1.00 86.25 279 PRO A N 1
ATOM 2274 C CA . PRO A 1 279 ? -19.565 -2.995 10.005 1.00 86.25 279 PRO A CA 1
ATOM 2275 C C . PRO A 1 279 ? -19.672 -2.714 11.507 1.00 86.25 279 PRO A C 1
ATOM 2277 O O . PRO A 1 279 ? -19.060 -3.396 12.333 1.00 86.25 279 PRO A O 1
ATOM 2280 N N . CYS A 1 280 ? -20.486 -1.723 11.870 1.00 84.88 280 CYS A N 1
ATOM 2281 C CA . CYS A 1 280 ? -20.788 -1.447 13.268 1.00 84.88 280 CYS A CA 1
ATOM 2282 C C . CYS A 1 280 ? -21.506 -2.649 13.885 1.00 84.88 280 CYS A C 1
ATOM 2284 O O . CYS A 1 280 ? -22.553 -3.091 13.399 1.00 84.88 280 CYS A O 1
ATOM 2286 N N . VAL A 1 281 ? -20.972 -3.148 14.996 1.00 82.75 281 VAL A N 1
ATOM 2287 C CA . VAL A 1 281 ? -21.652 -4.116 15.846 1.00 82.75 281 VAL A CA 1
ATOM 2288 C C . VAL A 1 281 ? -22.743 -3.373 16.603 1.00 82.75 281 VAL A C 1
ATOM 2290 O O . VAL A 1 281 ? -22.575 -2.931 17.742 1.00 82.75 281 VAL A O 1
ATOM 2293 N N . VAL A 1 282 ? -23.899 -3.242 15.960 1.00 65.81 282 VAL A N 1
ATOM 2294 C CA . VAL A 1 282 ? -25.125 -2.855 16.646 1.00 65.81 282 VAL A CA 1
ATOM 2295 C C . VAL A 1 282 ? -25.456 -4.009 17.582 1.00 65.81 282 VAL A C 1
ATOM 2297 O O . VAL A 1 282 ? -25.913 -5.065 17.140 1.00 65.81 282 VAL A O 1
ATOM 2300 N N . LYS A 1 283 ? -25.206 -3.844 18.888 1.00 55.03 283 LYS A N 1
ATOM 2301 C CA . LYS A 1 283 ? -25.833 -4.732 19.869 1.00 55.03 283 LYS A CA 1
ATOM 2302 C C . LYS A 1 283 ? -27.329 -4.634 19.599 1.00 55.03 283 LYS A C 1
ATOM 2304 O O . LYS A 1 283 ? -27.897 -3.558 19.782 1.00 55.03 283 LYS A O 1
ATOM 2309 N N . GLN A 1 284 ? -27.942 -5.726 19.128 1.00 43.78 284 GLN A N 1
ATOM 2310 C CA . GLN A 1 284 ? -29.392 -5.882 19.181 1.00 43.78 284 GLN A CA 1
ATOM 2311 C C . GLN A 1 284 ? -29.796 -5.399 20.564 1.00 43.78 284 GLN A C 1
ATOM 2313 O O . GLN A 1 284 ? -29.264 -5.901 21.559 1.00 43.78 284 GLN A O 1
ATOM 2318 N N . GLY A 1 285 ? -30.604 -4.335 20.610 1.00 39.38 285 GLY A N 1
ATOM 2319 C CA . GLY A 1 285 ? -31.023 -3.747 21.869 1.00 39.38 285 GLY A CA 1
ATOM 2320 C C . GLY A 1 285 ? -31.471 -4.889 22.760 1.00 39.38 285 GLY A C 1
ATOM 2321 O O . GLY A 1 285 ? -32.260 -5.727 22.320 1.00 39.38 285 GLY A O 1
ATOM 2322 N N . PHE A 1 286 ? -30.900 -4.982 23.962 1.00 41.75 286 PHE A N 1
ATOM 2323 C CA . PHE A 1 286 ? -31.420 -5.898 24.959 1.00 41.75 286 PHE A CA 1
ATOM 2324 C C . PHE A 1 286 ? -32.906 -5.566 25.076 1.00 41.75 286 PHE A C 1
ATOM 2326 O O . PHE A 1 286 ? -33.276 -4.528 25.623 1.00 41.75 286 PHE A O 1
ATOM 2333 N N . SER A 1 287 ? -33.754 -6.416 24.497 1.00 38.62 287 SER A N 1
ATOM 2334 C CA . SER A 1 287 ? -35.180 -6.409 24.760 1.00 38.62 287 SER A CA 1
ATOM 2335 C C . SER A 1 287 ? -35.310 -6.916 26.184 1.00 38.62 287 SER A C 1
ATOM 2337 O O . SER A 1 287 ? -35.521 -8.099 26.443 1.00 38.62 287 SER A O 1
ATOM 2339 N N . ILE A 1 288 ? -35.069 -6.021 27.138 1.00 46.84 288 ILE A N 1
ATOM 2340 C CA . ILE A 1 288 ? -35.478 -6.254 28.506 1.00 46.84 288 ILE A CA 1
ATOM 2341 C C . ILE A 1 288 ? -36.993 -6.134 28.442 1.00 46.84 288 ILE A C 1
ATOM 2343 O O . ILE A 1 288 ? -37.540 -5.035 28.365 1.00 46.84 288 ILE A O 1
ATOM 2347 N N . ARG A 1 289 ? -37.666 -7.283 28.396 1.00 45.00 289 ARG A N 1
ATOM 2348 C CA . ARG A 1 289 ? -39.097 -7.376 28.662 1.00 45.00 289 ARG A CA 1
ATOM 2349 C C . ARG A 1 289 ? -39.335 -6.763 30.041 1.00 45.00 289 ARG A C 1
ATOM 2351 O O . ARG A 1 289 ? -38.961 -7.347 31.059 1.00 45.00 289 ARG A O 1
ATOM 2358 N N . ALA A 1 290 ? -39.857 -5.536 30.067 1.00 50.12 290 ALA A N 1
ATOM 2359 C CA . ALA A 1 290 ? -40.092 -4.751 31.282 1.00 50.12 290 ALA A CA 1
ATOM 2360 C C . ALA A 1 290 ? -40.944 -5.520 32.314 1.00 50.12 290 ALA A C 1
ATOM 2362 O O . ALA A 1 290 ? -40.816 -5.331 33.524 1.00 50.12 290 ALA A O 1
ATOM 2363 N N . ASP A 1 291 ? -41.744 -6.456 31.820 1.00 52.31 291 ASP A N 1
ATOM 2364 C CA . ASP A 1 291 ? -42.558 -7.433 32.525 1.00 52.31 291 ASP A CA 1
ATOM 2365 C C . ASP A 1 291 ? -41.770 -8.345 33.491 1.00 52.31 291 ASP A C 1
ATOM 2367 O O . ASP A 1 291 ? -42.344 -8.764 34.497 1.00 52.31 291 ASP A O 1
ATOM 2371 N N . GLN A 1 292 ? -40.462 -8.576 33.291 1.00 48.31 292 GLN A N 1
ATOM 2372 C CA . GLN A 1 292 ? -39.628 -9.354 34.231 1.00 48.31 292 GLN A CA 1
ATOM 2373 C C . GLN A 1 292 ? -38.969 -8.512 35.339 1.00 48.31 292 GLN A C 1
ATOM 2375 O O . GLN A 1 292 ? -38.638 -9.037 36.402 1.00 48.31 292 GLN A O 1
ATOM 2380 N N . PHE A 1 293 ? -38.782 -7.205 35.132 1.00 47.84 293 PHE A N 1
ATOM 2381 C CA . PHE A 1 293 ? -38.108 -6.338 36.111 1.00 47.84 293 PHE A CA 1
ATOM 2382 C C . PHE A 1 293 ? -39.065 -5.863 37.215 1.00 47.84 293 PHE A C 1
ATOM 2384 O O . PHE A 1 293 ? -38.689 -5.767 38.384 1.00 47.84 293 PHE A O 1
ATOM 2391 N N . VAL A 1 294 ? -40.332 -5.613 36.869 1.00 51.91 294 VAL A N 1
ATOM 2392 C CA . VAL A 1 294 ? -41.345 -5.138 37.829 1.00 51.91 294 VAL A CA 1
ATOM 2393 C C . VAL A 1 294 ? -41.741 -6.232 38.831 1.00 51.91 294 VAL A C 1
ATOM 2395 O O . VAL A 1 294 ? -42.045 -5.926 39.986 1.00 51.91 294 VAL A O 1
ATOM 2398 N N . THR A 1 295 ? -41.671 -7.510 38.446 1.00 49.75 295 THR A N 1
ATOM 2399 C CA . THR A 1 295 ? -41.958 -8.643 39.344 1.00 49.75 295 THR A CA 1
ATOM 2400 C C . THR A 1 295 ? -40.850 -8.884 40.372 1.00 49.75 295 THR A C 1
ATOM 2402 O O . THR A 1 295 ? -41.150 -9.304 41.486 1.00 49.75 295 THR A O 1
ATOM 2405 N N . ALA A 1 296 ? -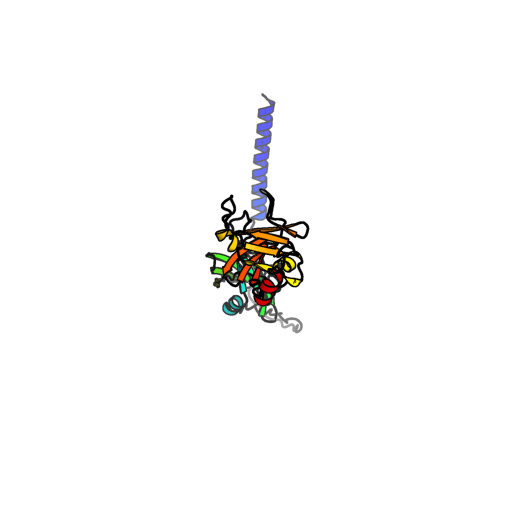39.592 -8.564 40.052 1.00 48.72 296 ALA A N 1
ATOM 2406 C CA . ALA A 1 296 ? -38.465 -8.742 40.972 1.00 48.72 296 ALA A CA 1
ATOM 2407 C C . ALA A 1 296 ? -38.327 -7.608 42.010 1.00 48.72 296 ALA A C 1
ATOM 2409 O O . ALA A 1 296 ? -37.747 -7.813 43.074 1.00 48.72 296 ALA A O 1
ATOM 2410 N N . ILE A 1 297 ? -38.875 -6.416 41.736 1.00 51.38 297 ILE A N 1
ATOM 2411 C CA . ILE A 1 297 ? -38.717 -5.232 42.605 1.00 51.38 297 ILE A CA 1
ATOM 2412 C C . ILE A 1 297 ? -39.777 -5.157 43.726 1.00 51.38 297 ILE A C 1
ATOM 2414 O O . ILE A 1 297 ? -39.588 -4.444 44.712 1.00 51.38 297 ILE A O 1
ATOM 2418 N N . ARG A 1 298 ? -40.864 -5.938 43.675 1.00 51.38 298 ARG A N 1
ATOM 2419 C CA . ARG A 1 298 ? -41.883 -5.969 44.743 1.00 51.38 298 ARG A CA 1
ATOM 2420 C C . ARG A 1 298 ? -41.869 -7.277 45.536 1.00 51.38 298 ARG A C 1
ATOM 2422 O O . ARG A 1 298 ? -42.682 -8.154 45.276 1.00 51.38 298 ARG A O 1
ATOM 2429 N N . LYS A 1 299 ? -41.002 -7.356 46.553 1.00 52.28 299 LYS A N 1
ATOM 2430 C CA . LYS A 1 299 ? -41.300 -7.910 47.900 1.00 52.28 299 LYS A CA 1
ATOM 2431 C C . LYS A 1 299 ? -40.043 -7.916 48.782 1.00 52.28 299 LYS A C 1
ATOM 2433 O O . LYS A 1 299 ? -39.405 -8.936 49.008 1.00 52.28 299 LYS A O 1
ATOM 2438 N N . ARG A 1 300 ? -39.733 -6.757 49.355 1.00 46.22 300 ARG A N 1
ATOM 2439 C CA . ARG A 1 300 ? -39.264 -6.674 50.745 1.00 46.22 300 ARG A CA 1
ATOM 2440 C C . ARG A 1 300 ? -40.098 -5.602 51.428 1.00 46.22 300 ARG A C 1
ATOM 2442 O O . ARG A 1 300 ? -39.641 -4.491 51.664 1.00 46.22 300 ARG A O 1
ATOM 2449 N N . THR A 1 301 ? -41.366 -5.930 51.650 1.00 44.41 301 THR A N 1
ATOM 2450 C CA . THR A 1 301 ? -42.150 -5.240 52.670 1.00 44.41 301 THR A CA 1
ATOM 2451 C C . THR A 1 301 ? -41.932 -6.007 53.963 1.00 44.41 301 THR A C 1
ATOM 2453 O O . THR A 1 301 ? -42.014 -7.231 53.991 1.00 44.41 301 THR A O 1
ATOM 2456 N N . ILE A 1 302 ? -41.545 -5.234 54.962 1.00 45.62 302 ILE A N 1
ATOM 2457 C CA . ILE A 1 302 ? -41.133 -5.585 56.312 1.00 45.62 302 ILE A CA 1
ATOM 2458 C C . ILE A 1 302 ? -42.239 -6.383 57.023 1.00 45.62 302 ILE A C 1
ATOM 2460 O O . ILE A 1 302 ? -43.401 -5.981 56.977 1.00 45.62 302 ILE A O 1
ATOM 2464 N N . THR A 1 303 ? -41.851 -7.458 57.705 1.00 38.47 303 THR A N 1
ATOM 2465 C CA . THR A 1 303 ? -42.512 -7.990 58.910 1.00 38.47 303 THR A CA 1
ATOM 2466 C C . THR A 1 303 ? -41.433 -8.267 59.930 1.00 38.47 303 THR A C 1
ATOM 2468 O O . THR A 1 303 ? -40.435 -8.902 59.513 1.00 38.47 303 THR A O 1
#

Secondary structure (DSSP, 8-state):
-HHHHHHHHHHHHHHHHHHHHHHHHHHHHTSPP-------PPP---------S---------------HHHHHHHEEEEEEPPPTT----S-EEEEEETT-S-EEEE-TT--EEEEE-TTS-EEEESS--SEEEEEEESSSSEEEEEEEE--TTT-SS---EEEEEEEEPEE----TTSTT-HHHHHHHT-EEEEE-THHHHHT-TT-PPPPEEEEETTEEEEE-TT-EEEEETTEEEPPPTT---TTSEEEEEEEEETTEEEEEEE-TT--EEEEEEEB---------HHHHHHHHS-----

Sequence (303 aa):
MIQEKLLNKIFTYFILLLVVLS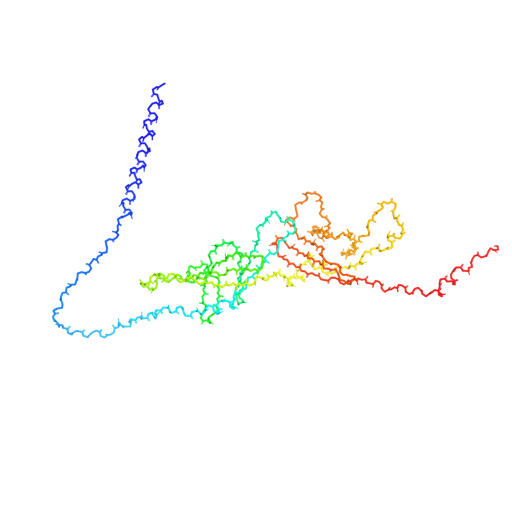ALIFFIFARPAKLVSASYIKRGEKKEVSLDIVSKALFLEPFKFDVSMNSIKDEIEVQVVEKRPDSKSKEEKLEIKFKKSLKILKVIEDEKFFVAVDKNGSFEFSDIKTPLVVFLKAIDKKNVKVVVETDLADFMKDSQNKTNFFVLKATDFVNTKDIDTRDDLKLLASSKWFSKDELQKIYKTKNGLEPKERLEIDGKIVHLNSDDVLIYKDGIWQKPISLENTQSYTIAKIKSIDSKILEIEAWDKNSNKYVFALPCVVKQGFSIRADQFVTAIRKRTIT